Protein AF-A0A7V3AMI7-F1 (afdb_monomer)

Nearest PDB structures (foldseek):
  6nuk-assembly1_A  TM=4.295E-01  e=5.891E-01  synthetic construct
  8h94-assembly1_C  TM=3.363E-01  e=1.619E+00  Mus musculus
  8tt3-assembly1_H  TM=2.022E-01  e=7.931E-01  Caldimonas thermodepolymerans

Secondary structure (DSSP, 8-state):
-HHHHHHHHHHHHHHHHHHHHHTS---PPPPHHHHTTTTS--STTS-EEEEEEE--TT-HHHHHHHHHHHHHHHHHHHHHHHHHHHHHHHHHHHHHHHTT--TTHHHHHHHHHHHHHHHHHHHHHTT-EEEEEEETTTTEEEEEEE--HHHHHHHHHHHHHHHHHHHHHHHHHHHHHHHHHHTT--TT-TTHHHHHHHHHHHHHHHHT--S------

Structure (mmCIF, N/CA/C/O backbone):
data_AF-A0A7V3AMI7-F1
#
_entry.id   AF-A0A7V3AMI7-F1
#
loop_
_atom_site.group_PDB
_atom_site.id
_atom_site.type_symbol
_atom_site.label_atom_id
_atom_site.label_alt_id
_atom_site.label_comp_id
_atom_site.label_asym_id
_atom_site.label_entity_id
_atom_site.label_seq_id
_atom_site.pdbx_PDB_ins_code
_atom_site.Cartn_x
_atom_site.Cartn_y
_atom_site.Cartn_z
_atom_site.occupancy
_atom_site.B_iso_or_equiv
_atom_site.auth_seq_id
_atom_site.auth_comp_id
_atom_site.auth_asym_id
_atom_site.auth_atom_id
_atom_site.pdbx_PDB_model_num
ATOM 1 N N . MET A 1 1 ? 18.452 14.730 -74.539 1.00 51.81 1 MET A N 1
ATOM 2 C CA . MET A 1 1 ? 17.391 13.922 -73.883 1.00 51.81 1 MET A CA 1
ATOM 3 C C . MET A 1 1 ? 17.803 13.373 -72.511 1.00 51.81 1 MET A C 1
ATOM 5 O O . MET A 1 1 ? 16.920 13.078 -71.721 1.00 51.81 1 MET A O 1
ATOM 9 N N . THR A 1 2 ? 19.096 13.302 -72.186 1.00 53.06 2 THR A N 1
ATOM 10 C CA . THR A 1 2 ? 19.661 12.760 -70.932 1.00 53.06 2 THR A CA 1
ATOM 11 C C . THR A 1 2 ? 19.359 13.584 -69.670 1.00 53.06 2 THR A C 1
ATOM 13 O O . THR A 1 2 ? 18.928 13.015 -68.674 1.00 53.06 2 THR A O 1
ATOM 16 N N . HIS A 1 3 ? 19.427 14.919 -69.726 1.00 50.47 3 HIS A N 1
ATOM 17 C CA . HIS A 1 3 ? 19.188 15.778 -68.548 1.00 50.47 3 HIS A CA 1
ATOM 18 C C . HIS A 1 3 ? 17.775 15.719 -67.955 1.00 50.47 3 HIS A C 1
ATOM 20 O O . HIS A 1 3 ? 17.582 16.004 -66.774 1.00 50.47 3 HIS A O 1
ATOM 26 N N . ARG A 1 4 ? 16.760 15.365 -68.755 1.00 52.22 4 ARG A N 1
ATOM 27 C CA . ARG A 1 4 ? 15.405 15.179 -68.222 1.00 52.22 4 ARG A CA 1
ATOM 28 C C . ARG A 1 4 ? 15.348 13.918 -67.362 1.00 52.22 4 ARG A C 1
ATOM 30 O O . ARG A 1 4 ? 14.842 13.994 -66.255 1.00 52.22 4 ARG A O 1
ATOM 37 N N . TYR A 1 5 ? 15.922 12.803 -67.805 1.00 54.56 5 TYR A N 1
ATOM 38 C CA . TYR A 1 5 ? 15.899 11.559 -67.031 1.00 54.56 5 TYR A CA 1
ATOM 39 C C . TYR A 1 5 ? 16.620 11.686 -65.681 1.00 54.56 5 TYR A C 1
ATOM 41 O O . TYR A 1 5 ? 16.085 11.230 -64.676 1.00 54.56 5 TYR A O 1
ATOM 49 N N . GLU A 1 6 ? 17.752 12.391 -65.632 1.00 53.97 6 GLU A N 1
ATOM 50 C CA . GLU A 1 6 ? 18.504 12.641 -64.390 1.00 53.97 6 GLU A CA 1
ATOM 51 C C . GLU A 1 6 ? 17.726 13.493 -63.374 1.00 53.97 6 GLU A C 1
ATOM 53 O O . GLU A 1 6 ? 17.761 13.239 -62.173 1.00 53.97 6 GLU A O 1
ATOM 58 N N . MET A 1 7 ? 16.967 14.489 -63.843 1.00 55.91 7 MET A N 1
ATOM 59 C CA . MET A 1 7 ? 16.133 15.315 -62.964 1.00 55.91 7 MET A CA 1
ATOM 60 C C . MET A 1 7 ? 14.948 14.539 -62.380 1.00 55.91 7 MET A C 1
ATOM 62 O O . MET A 1 7 ? 14.546 14.789 -61.243 1.00 55.91 7 MET A O 1
ATOM 66 N N . TRP A 1 8 ? 14.372 13.613 -63.151 1.00 56.12 8 TRP A N 1
ATOM 67 C CA . TRP A 1 8 ? 13.257 12.784 -62.694 1.00 56.12 8 TRP A CA 1
ATOM 68 C C . TRP A 1 8 ? 13.719 11.723 -61.690 1.00 56.12 8 TRP A C 1
ATOM 70 O O . TRP A 1 8 ? 13.079 11.565 -60.652 1.00 56.12 8 TRP A O 1
ATOM 80 N N . THR A 1 9 ? 14.863 11.070 -61.920 1.00 67.56 9 THR A N 1
ATOM 81 C CA . THR A 1 9 ? 15.428 10.103 -60.962 1.00 67.56 9 THR A CA 1
ATOM 82 C C . THR A 1 9 ? 15.842 10.767 -59.650 1.00 67.56 9 THR A C 1
ATOM 84 O O . THR A 1 9 ? 15.546 10.228 -58.584 1.00 67.56 9 THR A O 1
ATOM 87 N N . LEU A 1 10 ? 16.428 11.969 -59.701 1.00 66.44 10 LEU A N 1
ATOM 88 C CA . LEU A 1 10 ? 16.790 12.733 -58.503 1.00 66.44 10 LEU A CA 1
ATOM 89 C C . LEU A 1 10 ? 15.552 13.127 -57.678 1.00 66.44 10 LEU A C 1
ATOM 91 O O . LEU A 1 10 ? 15.539 12.972 -56.459 1.00 66.44 10 LEU A O 1
ATOM 95 N N . ARG A 1 11 ? 14.477 13.582 -58.335 1.00 67.44 11 ARG A N 1
ATOM 96 C CA . ARG A 1 11 ? 13.215 13.936 -57.661 1.00 67.44 11 ARG A CA 1
ATOM 97 C C . ARG A 1 11 ? 12.527 12.721 -57.038 1.00 67.44 11 ARG A C 1
ATOM 99 O O . ARG A 1 11 ? 12.026 12.826 -55.921 1.00 67.44 11 ARG A O 1
ATOM 106 N N . CYS A 1 12 ? 12.546 11.571 -57.712 1.00 66.19 12 CYS A N 1
ATOM 107 C CA . CYS A 1 12 ? 12.025 10.319 -57.158 1.00 66.19 12 CYS A CA 1
ATOM 108 C C . CYS A 1 12 ? 12.857 9.821 -55.965 1.00 66.19 12 CYS A C 1
ATOM 110 O O . CYS A 1 12 ? 12.281 9.381 -54.973 1.00 66.19 12 CYS A O 1
ATOM 112 N N . ALA A 1 13 ? 14.187 9.941 -56.017 1.00 65.38 13 ALA A N 1
ATOM 113 C CA . ALA A 1 13 ? 15.065 9.571 -54.906 1.00 65.38 13 ALA A CA 1
ATOM 114 C C . ALA A 1 13 ? 14.854 10.469 -53.674 1.00 65.38 13 ALA A C 1
ATOM 116 O O . ALA A 1 13 ? 14.794 9.970 -52.551 1.00 65.38 13 ALA A O 1
ATOM 117 N N . ILE A 1 14 ? 14.669 11.778 -53.877 1.00 67.31 14 ILE A N 1
ATOM 118 C CA . ILE A 1 14 ? 14.359 12.725 -52.797 1.00 67.31 14 ILE A CA 1
ATOM 119 C C . ILE A 1 14 ? 12.980 12.428 -52.196 1.00 67.31 14 ILE A C 1
ATOM 121 O O . ILE A 1 14 ? 12.850 12.379 -50.977 1.00 67.31 14 ILE A O 1
ATOM 125 N N . ALA A 1 15 ? 11.960 12.167 -53.020 1.00 63.41 15 ALA A N 1
ATOM 126 C CA . ALA A 1 15 ? 10.629 11.803 -52.530 1.00 63.41 15 ALA A CA 1
ATOM 127 C C . ALA A 1 15 ? 10.650 10.495 -51.717 1.00 63.41 15 ALA A C 1
ATOM 129 O O . ALA A 1 15 ? 10.056 10.431 -50.643 1.00 63.41 15 ALA A O 1
ATOM 130 N N . ALA A 1 16 ? 11.397 9.483 -52.172 1.00 61.41 16 ALA A N 1
ATOM 131 C CA . ALA A 1 16 ? 11.586 8.236 -51.434 1.00 61.41 16 ALA A CA 1
ATOM 132 C C . ALA A 1 16 ? 12.321 8.456 -50.100 1.00 61.41 16 ALA A C 1
ATOM 134 O O . ALA A 1 16 ? 11.905 7.912 -49.079 1.00 61.41 16 ALA A O 1
ATOM 135 N N . ALA A 1 17 ? 13.362 9.295 -50.075 1.00 61.22 17 ALA A N 1
ATOM 136 C CA . ALA A 1 17 ? 14.077 9.647 -48.848 1.00 61.22 17 ALA A CA 1
ATOM 137 C C . ALA A 1 17 ? 13.186 10.411 -47.849 1.00 61.22 17 ALA A C 1
ATOM 139 O O . ALA A 1 17 ? 13.213 10.121 -46.655 1.00 61.22 17 ALA A O 1
ATOM 140 N N . VAL A 1 18 ? 12.343 11.332 -48.328 1.00 59.34 18 VAL A N 1
ATOM 141 C CA . VAL A 1 18 ? 11.381 12.069 -47.490 1.00 59.34 18 VAL A CA 1
ATOM 142 C C . VAL A 1 18 ? 10.313 11.130 -46.916 1.00 59.34 18 VAL A C 1
ATOM 144 O O . VAL A 1 18 ? 10.001 11.224 -45.730 1.00 59.34 18 VAL A O 1
ATOM 147 N N . CYS A 1 19 ? 9.804 10.174 -47.700 1.00 54.97 19 CYS A N 1
ATOM 148 C CA . CYS A 1 19 ? 8.861 9.163 -47.210 1.00 54.97 19 CYS A CA 1
ATOM 149 C C . CYS A 1 19 ? 9.499 8.177 -46.214 1.00 54.97 19 CYS A C 1
ATOM 151 O O . CYS A 1 19 ? 8.857 7.813 -45.232 1.00 54.97 19 CYS A O 1
ATOM 153 N N . LEU A 1 20 ? 10.765 7.787 -46.407 1.00 52.00 20 LEU A N 1
ATOM 154 C CA . LEU A 1 20 ? 11.500 6.928 -45.467 1.00 52.00 20 LEU A CA 1
ATOM 155 C C . LEU A 1 20 ? 11.783 7.635 -44.132 1.00 52.00 20 LEU A C 1
ATOM 157 O O . LEU A 1 20 ? 11.674 7.011 -43.077 1.00 52.00 20 LEU A O 1
ATOM 161 N N . CYS A 1 21 ? 12.070 8.939 -44.158 1.00 51.50 21 CYS A N 1
ATOM 162 C CA . CYS A 1 21 ? 12.221 9.748 -42.945 1.00 51.50 21 CYS A CA 1
ATOM 163 C C . CYS A 1 21 ? 10.882 10.008 -42.231 1.00 51.50 21 CYS A C 1
ATOM 165 O O . CYS A 1 21 ? 10.861 10.106 -41.007 1.00 51.50 21 CYS A O 1
ATOM 167 N N . ALA A 1 22 ? 9.763 10.073 -42.961 1.00 48.31 22 ALA A N 1
ATOM 168 C CA . ALA A 1 22 ? 8.427 10.261 -42.387 1.00 48.31 22 ALA A CA 1
ATOM 169 C C . ALA A 1 22 ? 7.860 8.997 -41.703 1.00 48.31 22 ALA A C 1
ATOM 171 O O . ALA A 1 22 ? 6.963 9.103 -40.868 1.00 48.31 22 ALA A O 1
ATOM 172 N N . CYS A 1 23 ? 8.389 7.808 -42.017 1.00 50.44 23 CYS A N 1
ATOM 173 C CA . CYS A 1 23 ? 8.018 6.540 -41.374 1.00 50.44 23 CYS A CA 1
ATOM 174 C C . CYS A 1 23 ? 8.893 6.173 -40.163 1.00 50.44 23 CYS A C 1
ATOM 176 O O . CYS A 1 23 ? 8.645 5.153 -39.518 1.00 50.44 23 CYS A O 1
ATOM 178 N N . ALA A 1 24 ? 9.897 6.984 -39.821 1.00 45.44 24 ALA A N 1
ATOM 179 C CA . ALA A 1 24 ? 10.617 6.826 -38.568 1.00 45.44 24 ALA A CA 1
ATOM 180 C C . ALA A 1 24 ? 9.731 7.345 -37.427 1.00 45.44 24 ALA A C 1
ATOM 182 O O . ALA A 1 24 ? 9.714 8.538 -37.130 1.00 45.44 24 ALA A O 1
ATOM 183 N N . THR A 1 25 ? 8.971 6.451 -36.785 1.00 51.50 25 THR A N 1
ATOM 184 C CA . THR A 1 25 ? 8.303 6.751 -35.508 1.00 51.50 25 THR A CA 1
ATOM 185 C C . THR A 1 25 ? 9.316 7.421 -34.579 1.00 51.50 25 THR A C 1
ATOM 187 O O . THR A 1 25 ? 10.364 6.811 -34.329 1.00 51.50 25 THR A O 1
ATOM 190 N N . PRO A 1 26 ? 9.057 8.649 -34.082 1.00 51.12 26 PRO A N 1
ATOM 191 C CA . PRO A 1 26 ? 9.995 9.344 -33.218 1.00 51.12 26 PRO A CA 1
ATOM 192 C C . PRO A 1 26 ? 10.310 8.437 -32.037 1.00 51.12 26 PRO A C 1
ATOM 194 O O . PRO A 1 26 ? 9.412 8.024 -31.301 1.00 51.12 26 PRO A O 1
ATOM 197 N N . ARG A 1 27 ? 11.583 8.074 -31.885 1.00 60.62 27 ARG A N 1
ATOM 198 C CA . ARG A 1 27 ? 12.039 7.265 -30.759 1.00 60.62 27 ARG A CA 1
ATOM 199 C C . ARG A 1 27 ? 11.821 8.116 -29.513 1.00 60.62 27 ARG A C 1
ATOM 201 O O . ARG A 1 27 ? 12.582 9.050 -29.274 1.00 60.62 27 ARG A O 1
ATOM 208 N N . ARG A 1 28 ? 10.732 7.860 -28.780 1.00 67.38 28 ARG A N 1
ATOM 209 C CA . ARG A 1 28 ? 10.423 8.599 -27.554 1.00 67.38 28 ARG A CA 1
ATOM 210 C C . ARG A 1 28 ? 11.626 8.421 -26.623 1.00 67.38 28 ARG A C 1
ATOM 212 O O . ARG A 1 28 ? 12.007 7.273 -26.385 1.00 67.38 28 ARG A O 1
ATOM 219 N N . PRO A 1 29 ? 12.278 9.507 -26.177 1.00 80.44 29 PRO A N 1
ATOM 220 C CA . PRO A 1 29 ? 13.405 9.381 -25.269 1.00 80.44 29 PRO A CA 1
ATOM 221 C C . PRO A 1 29 ? 12.942 8.651 -24.007 1.00 80.44 29 PRO A C 1
ATOM 223 O O . PRO A 1 29 ? 11.792 8.809 -23.584 1.00 80.44 29 PRO A O 1
ATOM 226 N N . ALA A 1 30 ? 13.827 7.830 -23.442 1.00 85.12 30 ALA A N 1
ATOM 227 C CA . ALA A 1 30 ? 13.531 7.121 -22.209 1.00 85.12 30 ALA A CA 1
ATOM 228 C C . ALA A 1 30 ? 13.168 8.140 -21.112 1.00 85.12 30 ALA A C 1
ATOM 230 O O . ALA A 1 30 ? 13.879 9.140 -20.965 1.00 85.12 30 ALA A O 1
ATOM 231 N N . PRO A 1 31 ? 12.080 7.920 -20.354 1.00 88.56 31 PRO A N 1
ATOM 232 C CA . PRO A 1 31 ? 11.770 8.735 -19.191 1.00 88.56 31 PRO A CA 1
ATOM 233 C C . PRO A 1 31 ? 12.943 8.766 -18.207 1.00 88.56 31 PRO A C 1
ATOM 235 O O . PRO A 1 31 ? 13.708 7.803 -18.115 1.00 88.56 31 PRO A O 1
ATOM 238 N N . ALA A 1 32 ? 13.060 9.846 -17.431 1.00 87.56 32 ALA A N 1
ATOM 239 C CA . ALA A 1 32 ? 14.153 10.009 -16.469 1.00 87.56 32 ALA A CA 1
ATOM 240 C C . ALA A 1 32 ? 14.251 8.824 -15.491 1.00 87.56 32 ALA A C 1
ATOM 242 O O . ALA A 1 32 ? 15.348 8.354 -15.214 1.00 87.56 32 ALA A O 1
ATOM 243 N N . TRP A 1 33 ? 13.114 8.272 -15.055 1.00 88.50 33 TRP A N 1
ATOM 244 C CA . TRP A 1 33 ? 13.050 7.123 -14.143 1.00 88.50 33 TRP A CA 1
ATOM 245 C C . TRP A 1 33 ? 13.536 5.794 -14.748 1.00 88.50 33 TRP A C 1
ATOM 247 O O . TRP A 1 33 ? 13.848 4.864 -14.008 1.00 88.50 33 TRP A O 1
ATOM 257 N N . VAL A 1 34 ? 13.654 5.709 -16.078 1.00 88.75 34 VAL A N 1
ATOM 258 C CA . VAL A 1 34 ? 14.300 4.590 -16.784 1.00 88.75 34 VAL A CA 1
ATOM 259 C C . VAL A 1 34 ? 15.776 4.894 -17.034 1.00 88.75 34 VAL A C 1
ATOM 261 O O . VAL A 1 34 ? 16.634 4.051 -16.788 1.00 88.75 34 VAL A O 1
ATOM 264 N N . ALA A 1 35 ? 16.083 6.101 -17.520 1.00 86.44 35 ALA A N 1
ATOM 265 C CA . ALA A 1 35 ? 17.445 6.497 -17.884 1.00 86.44 35 ALA A CA 1
ATOM 266 C C . ALA A 1 35 ? 18.391 6.572 -16.675 1.00 86.44 35 ALA A C 1
ATOM 268 O O . ALA A 1 35 ? 19.575 6.266 -16.786 1.00 86.44 35 ALA A O 1
ATOM 269 N N . GLU A 1 36 ? 17.857 6.965 -15.523 1.00 85.69 36 GLU A N 1
ATOM 270 C CA . GLU A 1 36 ? 18.585 7.135 -14.270 1.00 85.69 36 GLU A CA 1
ATOM 271 C C . GLU A 1 36 ? 18.213 6.042 -13.245 1.00 85.69 36 GLU A C 1
ATOM 273 O O . GLU A 1 36 ? 18.387 6.213 -12.038 1.00 85.69 36 GLU A O 1
ATOM 278 N N . PHE A 1 37 ? 17.677 4.905 -13.701 1.00 84.56 37 PHE A N 1
ATOM 279 C CA . PHE A 1 37 ? 17.294 3.806 -12.816 1.00 84.56 37 PHE A CA 1
ATOM 280 C C . PHE A 1 37 ? 18.460 3.380 -11.903 1.00 84.56 37 PHE A C 1
ATOM 282 O O . PHE A 1 37 ? 19.568 3.108 -12.366 1.00 84.56 37 PHE A O 1
ATOM 289 N N . GLY A 1 38 ? 18.199 3.314 -10.593 1.00 78.19 38 GLY A N 1
ATOM 290 C CA . GLY A 1 38 ? 19.177 2.923 -9.573 1.00 78.19 38 GLY A CA 1
ATOM 291 C C . GLY A 1 38 ? 20.087 4.045 -9.060 1.00 78.19 38 GLY A C 1
ATOM 292 O O . GLY A 1 38 ? 20.851 3.798 -8.131 1.00 78.19 38 GLY A O 1
ATOM 293 N N . SER A 1 39 ? 20.010 5.264 -9.610 1.00 78.88 39 SER A N 1
ATOM 294 C CA . SER A 1 39 ? 20.833 6.392 -9.143 1.00 78.88 39 SER A CA 1
ATOM 295 C C . SER A 1 39 ? 20.140 7.270 -8.095 1.00 78.88 39 SER A C 1
ATOM 297 O O . SER A 1 39 ? 20.808 7.826 -7.224 1.00 78.88 39 SER A O 1
ATOM 299 N N . LYS A 1 40 ? 18.810 7.403 -8.163 1.00 78.56 40 LYS A N 1
ATOM 300 C CA . LYS A 1 40 ? 18.003 8.246 -7.269 1.00 78.56 40 LYS A CA 1
ATOM 301 C C . LYS A 1 40 ? 16.559 7.754 -7.182 1.00 78.56 40 LYS A C 1
ATOM 303 O O . LYS A 1 40 ? 16.146 6.897 -7.959 1.00 78.56 40 LYS A O 1
ATOM 308 N N . THR A 1 41 ? 15.799 8.324 -6.251 1.00 78.12 41 THR A N 1
ATOM 309 C CA . THR A 1 41 ? 14.340 8.186 -6.206 1.00 78.12 41 THR A CA 1
ATOM 310 C C . THR A 1 41 ? 13.669 9.211 -7.121 1.00 78.12 41 THR A C 1
ATOM 312 O O . THR A 1 41 ? 14.158 10.335 -7.251 1.00 78.12 41 THR A O 1
ATOM 315 N N . PHE A 1 42 ? 12.550 8.846 -7.747 1.00 77.81 42 PHE A N 1
ATOM 316 C CA . PHE A 1 42 ? 11.843 9.685 -8.735 1.00 77.81 42 PHE A CA 1
ATOM 317 C C . PHE A 1 42 ? 10.505 10.226 -8.230 1.00 77.81 42 PHE A C 1
ATOM 319 O O . PHE A 1 42 ? 10.020 11.255 -8.696 1.00 77.81 42 PHE A O 1
ATOM 326 N N . SER A 1 43 ? 9.927 9.562 -7.242 1.00 76.75 43 SER A N 1
ATOM 327 C CA . SER A 1 43 ? 8.853 10.059 -6.404 1.00 76.75 43 SER A CA 1
ATOM 328 C C . SER A 1 43 ? 9.414 11.099 -5.441 1.00 76.75 43 SER A C 1
ATOM 330 O O . SER A 1 43 ? 10.474 10.917 -4.838 1.00 76.75 43 SER A O 1
ATOM 332 N N . LYS A 1 44 ? 8.666 12.194 -5.279 1.00 71.12 44 LYS A N 1
ATOM 333 C CA . LYS A 1 44 ? 9.001 13.304 -4.377 1.00 71.12 44 LYS A CA 1
ATOM 334 C C . LYS A 1 44 ? 9.319 12.825 -2.955 1.00 71.12 44 LYS A C 1
ATOM 336 O O . LYS A 1 44 ? 10.202 13.378 -2.310 1.00 71.12 44 LYS A O 1
ATOM 341 N N . ASP A 1 45 ? 8.626 11.775 -2.519 1.00 69.88 45 ASP A N 1
ATOM 342 C CA . ASP A 1 45 ? 8.667 11.262 -1.151 1.00 69.88 45 ASP A CA 1
ATOM 343 C C . ASP A 1 45 ? 9.320 9.867 -1.036 1.00 69.88 45 ASP A C 1
ATOM 345 O O . ASP A 1 45 ? 9.293 9.249 0.026 1.00 69.88 45 ASP A O 1
ATOM 349 N N . GLY A 1 46 ? 9.890 9.331 -2.123 1.00 72.31 46 GLY A N 1
ATOM 350 C CA . GLY A 1 46 ? 10.598 8.040 -2.136 1.00 72.31 46 GLY A CA 1
ATOM 351 C C . GLY A 1 46 ? 9.717 6.780 -2.065 1.00 72.31 46 GLY A C 1
ATOM 352 O O . GLY A 1 46 ? 10.246 5.660 -2.076 1.00 72.31 46 GLY A O 1
ATOM 353 N N . ILE A 1 47 ? 8.389 6.930 -2.012 1.00 82.81 47 ILE A N 1
ATOM 354 C CA . ILE A 1 47 ? 7.418 5.826 -1.986 1.00 82.81 47 ILE A CA 1
ATOM 355 C C . ILE A 1 47 ? 7.109 5.390 -3.422 1.00 82.81 47 ILE A C 1
ATOM 357 O O . ILE A 1 47 ? 6.144 5.818 -4.056 1.00 82.81 47 ILE A O 1
ATOM 361 N N . GLU A 1 48 ? 7.970 4.519 -3.935 1.00 89.38 48 GLU A N 1
ATOM 362 C CA . GLU A 1 48 ? 7.924 4.045 -5.316 1.00 89.38 48 GLU A CA 1
ATOM 363 C C . GLU A 1 48 ? 8.403 2.605 -5.488 1.00 89.38 48 GLU A C 1
ATOM 365 O O . GLU A 1 48 ? 9.232 2.113 -4.717 1.00 89.38 48 GLU A O 1
ATOM 370 N N . GLY A 1 49 ? 7.967 1.976 -6.573 1.00 90.62 49 GLY A N 1
ATOM 371 C CA . GLY A 1 49 ? 8.524 0.740 -7.098 1.00 90.62 49 GLY A CA 1
ATOM 372 C C . GLY A 1 49 ? 8.723 0.835 -8.606 1.00 90.62 49 GLY A C 1
ATOM 373 O O . GLY A 1 49 ? 7.845 1.319 -9.322 1.00 90.62 49 GLY A O 1
ATOM 374 N N . ILE A 1 50 ? 9.875 0.368 -9.086 1.00 93.12 50 ILE A N 1
ATOM 375 C CA . ILE A 1 50 ? 10.182 0.287 -10.516 1.00 93.12 50 ILE A CA 1
ATOM 376 C C . ILE A 1 50 ? 10.437 -1.176 -10.847 1.00 93.12 50 ILE A C 1
ATOM 378 O O . ILE A 1 50 ? 11.381 -1.773 -10.335 1.00 93.12 50 ILE A O 1
ATOM 382 N N . GLY A 1 51 ? 9.599 -1.739 -11.708 1.00 93.25 51 GLY A N 1
ATOM 383 C CA . GLY A 1 51 ? 9.728 -3.104 -12.194 1.00 93.25 51 GLY A CA 1
ATOM 384 C C . GLY A 1 51 ? 10.039 -3.127 -13.680 1.00 93.25 51 GLY A C 1
ATOM 385 O O . GLY A 1 51 ? 9.606 -2.254 -14.437 1.00 93.25 51 GLY A O 1
ATOM 386 N N . PHE A 1 52 ? 10.783 -4.138 -14.115 1.00 94.62 52 PHE A N 1
ATOM 387 C CA . PHE A 1 52 ? 11.037 -4.352 -15.533 1.00 94.62 52 PHE A CA 1
ATOM 388 C C . PHE A 1 52 ? 11.160 -5.830 -15.879 1.00 94.62 52 PHE A C 1
ATOM 390 O O . PHE A 1 52 ? 11.607 -6.645 -15.075 1.00 94.62 52 PHE A O 1
ATOM 397 N N . ALA A 1 53 ? 10.796 -6.173 -17.110 1.00 95.81 53 ALA A N 1
ATOM 398 C CA . ALA A 1 53 ? 10.934 -7.527 -17.628 1.00 95.81 53 ALA A CA 1
ATOM 399 C C . ALA A 1 53 ? 11.300 -7.509 -19.111 1.00 95.81 53 ALA A C 1
ATOM 401 O O . ALA A 1 53 ? 10.887 -6.624 -19.860 1.00 95.81 53 ALA A O 1
ATOM 402 N N . ALA A 1 54 ? 12.092 -8.488 -19.543 1.00 94.62 54 ALA A N 1
ATOM 403 C CA . ALA A 1 54 ? 12.450 -8.640 -20.947 1.00 94.62 54 ALA A CA 1
ATOM 404 C C . ALA A 1 54 ? 11.299 -9.271 -21.748 1.00 94.62 54 ALA A C 1
ATOM 406 O O . ALA A 1 54 ? 10.574 -10.114 -21.222 1.00 94.62 54 ALA A O 1
ATOM 407 N N . PHE A 1 55 ? 11.163 -8.904 -23.023 1.00 93.38 55 PHE A N 1
ATOM 408 C CA . PHE A 1 55 ? 10.208 -9.513 -23.954 1.00 93.38 55 PHE A CA 1
ATOM 409 C C . PHE A 1 55 ? 10.865 -9.865 -25.291 1.00 93.38 55 PHE A C 1
ATOM 411 O O . PHE A 1 55 ? 11.866 -9.266 -25.682 1.00 93.38 55 PHE A O 1
ATOM 418 N N . ASP A 1 56 ? 10.287 -10.811 -26.028 1.00 90.81 56 ASP A N 1
ATOM 419 C CA . ASP A 1 56 ? 10.624 -11.035 -27.434 1.00 90.81 56 ASP A CA 1
ATOM 420 C C . ASP A 1 56 ? 9.718 -10.169 -28.332 1.00 90.81 56 ASP A C 1
ATOM 422 O O . ASP A 1 56 ? 8.505 -10.374 -28.353 1.00 90.81 56 ASP A O 1
ATOM 426 N N . PRO A 1 57 ? 10.263 -9.216 -29.115 1.00 83.44 57 PRO A N 1
ATOM 427 C CA . PRO A 1 57 ? 9.477 -8.402 -30.044 1.00 83.44 57 PRO A CA 1
ATOM 428 C C . PRO A 1 57 ? 8.721 -9.206 -31.109 1.00 83.44 57 PRO A C 1
ATOM 430 O O . PRO A 1 57 ? 7.797 -8.679 -31.726 1.00 83.44 57 PRO A O 1
ATOM 433 N N . ARG A 1 58 ? 9.139 -10.451 -31.371 1.00 87.00 58 ARG A N 1
ATOM 434 C CA . ARG A 1 58 ? 8.515 -11.337 -32.363 1.00 87.00 58 ARG A CA 1
ATOM 435 C C . ARG A 1 58 ? 7.309 -12.090 -31.807 1.00 87.00 58 ARG A C 1
ATOM 437 O O . ARG A 1 58 ? 6.510 -12.593 -32.592 1.00 87.00 58 ARG A O 1
ATOM 444 N N . ASP A 1 59 ? 7.155 -12.131 -30.487 1.00 89.81 59 ASP A N 1
ATOM 445 C CA . ASP A 1 59 ? 6.081 -12.840 -29.805 1.00 89.81 59 ASP A CA 1
ATOM 446 C C . ASP A 1 59 ? 5.202 -11.868 -29.003 1.00 89.81 59 ASP A C 1
ATOM 448 O O . ASP A 1 59 ? 5.580 -11.327 -27.963 1.00 89.81 59 ASP A O 1
ATOM 452 N N . LYS A 1 60 ? 3.965 -11.675 -29.472 1.00 85.62 60 LYS A N 1
ATOM 453 C CA . LYS A 1 60 ? 2.986 -10.812 -28.794 1.00 85.62 60 LYS A CA 1
ATOM 454 C C . LYS A 1 60 ? 2.631 -11.310 -27.390 1.00 85.62 60 LYS A C 1
ATOM 456 O O . LYS A 1 60 ? 2.295 -10.491 -26.535 1.00 85.62 60 LYS A O 1
ATOM 461 N N . SER A 1 61 ? 2.682 -12.620 -27.146 1.00 90.38 61 SER A N 1
ATOM 462 C CA . SER A 1 61 ? 2.376 -13.186 -25.829 1.00 90.38 61 SER A CA 1
ATOM 463 C C . SER A 1 61 ? 3.484 -12.874 -24.817 1.00 90.38 61 SER A C 1
ATOM 465 O O . SER A 1 61 ? 3.183 -12.493 -23.685 1.00 90.38 61 SER A O 1
ATOM 467 N N . SER A 1 62 ? 4.745 -12.886 -25.264 1.00 91.62 62 SER A N 1
ATOM 468 C CA . SER A 1 62 ? 5.905 -12.450 -24.481 1.00 91.62 62 SER A CA 1
ATOM 469 C C . SER A 1 62 ? 5.796 -10.991 -24.031 1.00 91.62 62 SER A C 1
ATOM 471 O O . SER A 1 62 ? 6.100 -10.680 -22.881 1.00 91.62 62 SER A O 1
ATOM 473 N N . LEU A 1 63 ? 5.287 -10.098 -24.887 1.00 87.38 63 LEU A N 1
ATOM 474 C CA . LEU A 1 63 ? 5.095 -8.686 -24.535 1.00 87.38 63 LEU A CA 1
ATOM 475 C C . LEU A 1 63 ? 4.072 -8.505 -23.406 1.00 87.38 63 LEU A C 1
ATOM 477 O O . LEU A 1 63 ? 4.309 -7.736 -22.475 1.00 87.38 63 LEU A O 1
ATOM 481 N N . LYS A 1 64 ? 2.961 -9.252 -23.448 1.00 90.94 64 LYS A N 1
ATOM 482 C CA . LYS A 1 64 ? 1.976 -9.252 -22.359 1.00 90.94 64 LYS A CA 1
ATOM 483 C C . LYS A 1 64 ? 2.575 -9.818 -21.068 1.00 90.94 64 LYS A C 1
ATOM 485 O O . LYS A 1 64 ? 2.450 -9.191 -20.024 1.00 90.94 64 LYS A O 1
ATOM 490 N N . ALA A 1 65 ? 3.265 -10.956 -21.147 1.00 92.38 65 ALA A N 1
ATOM 491 C CA . ALA A 1 65 ? 3.888 -11.584 -19.984 1.00 92.38 65 ALA A CA 1
ATOM 492 C C . ALA A 1 65 ? 4.940 -10.677 -19.323 1.00 92.38 65 ALA A C 1
ATOM 494 O O . ALA A 1 65 ? 5.000 -10.584 -18.096 1.00 92.38 65 ALA A O 1
ATOM 495 N N . ALA A 1 66 ? 5.740 -9.968 -20.124 1.00 92.75 66 ALA A N 1
ATOM 496 C CA . ALA A 1 66 ? 6.712 -9.003 -19.624 1.00 92.75 66 ALA A CA 1
ATOM 497 C C . ALA A 1 66 ? 6.033 -7.811 -18.945 1.00 92.75 66 ALA A C 1
ATOM 499 O O . ALA A 1 66 ? 6.448 -7.413 -17.860 1.00 92.75 66 ALA A O 1
ATOM 500 N N . ARG A 1 67 ? 4.957 -7.281 -19.536 1.00 92.75 67 ARG A N 1
ATOM 501 C CA . ARG A 1 67 ? 4.153 -6.225 -18.911 1.00 92.75 67 ARG A CA 1
ATOM 502 C C . ARG A 1 67 ? 3.618 -6.672 -17.551 1.00 92.75 67 ARG A C 1
ATOM 504 O O . ARG A 1 67 ? 3.877 -5.998 -16.559 1.00 92.75 67 ARG A O 1
ATOM 511 N N . ASP A 1 68 ? 2.957 -7.826 -17.486 1.00 92.25 68 ASP A N 1
ATOM 512 C CA . ASP A 1 68 ? 2.386 -8.369 -16.245 1.00 92.25 68 ASP A CA 1
ATOM 513 C C . ASP A 1 68 ? 3.474 -8.615 -15.176 1.00 92.25 68 ASP A C 1
ATOM 515 O O . ASP A 1 68 ? 3.292 -8.292 -13.999 1.00 92.25 68 ASP A O 1
ATOM 519 N N . SER A 1 69 ? 4.645 -9.107 -15.592 1.00 93.88 69 SER A N 1
ATOM 520 C CA . SER A 1 69 ? 5.795 -9.329 -14.702 1.00 93.88 69 SER A CA 1
ATOM 521 C C . SER A 1 69 ? 6.380 -8.018 -14.172 1.00 93.88 69 SER A C 1
ATOM 523 O O . SER A 1 69 ? 6.646 -7.903 -12.977 1.00 93.88 69 SER A O 1
ATOM 525 N N . ALA A 1 70 ? 6.536 -7.010 -15.036 1.00 93.12 70 ALA A N 1
ATOM 526 C CA . ALA A 1 70 ? 7.019 -5.688 -14.647 1.00 93.12 70 ALA A CA 1
ATOM 527 C C . ALA A 1 70 ? 6.051 -5.002 -13.669 1.00 93.12 70 ALA A C 1
ATOM 529 O O . ALA A 1 70 ? 6.493 -4.409 -12.687 1.00 93.12 70 ALA A O 1
ATOM 530 N N . TYR A 1 71 ? 4.736 -5.148 -13.876 1.00 90.75 71 TYR A N 1
ATOM 531 C CA . TYR A 1 71 ? 3.722 -4.698 -12.920 1.00 90.75 71 TYR A CA 1
ATOM 532 C C . TYR A 1 71 ? 3.856 -5.389 -11.565 1.00 90.75 71 TYR A C 1
ATOM 534 O O . TYR A 1 71 ? 3.834 -4.720 -10.533 1.00 90.75 71 TYR A O 1
ATOM 542 N N . SER A 1 72 ? 3.996 -6.717 -11.555 1.00 89.94 72 SER A N 1
ATOM 543 C CA . SER A 1 72 ? 4.138 -7.482 -10.314 1.00 89.94 72 SER A CA 1
ATOM 544 C C . SER A 1 72 ? 5.380 -7.063 -9.523 1.00 89.94 72 SER A C 1
ATOM 546 O O . SER A 1 72 ? 5.288 -6.857 -8.310 1.00 89.94 72 SER A O 1
ATOM 548 N N . ASP A 1 73 ? 6.513 -6.870 -10.199 1.00 92.31 73 ASP A N 1
ATOM 549 C CA . ASP A 1 73 ? 7.759 -6.453 -9.554 1.00 92.31 73 ASP A CA 1
ATOM 550 C C . ASP A 1 73 ? 7.688 -5.013 -9.021 1.00 92.31 73 ASP A C 1
ATOM 552 O O . ASP A 1 73 ? 7.986 -4.770 -7.848 1.00 92.31 73 ASP A O 1
ATOM 556 N N . ALA A 1 74 ? 7.183 -4.071 -9.829 1.00 89.94 74 ALA A N 1
ATOM 557 C CA . ALA A 1 74 ? 6.971 -2.688 -9.401 1.00 89.94 74 ALA A CA 1
ATOM 558 C C . ALA A 1 74 ? 6.082 -2.641 -8.146 1.00 89.94 74 ALA A C 1
ATOM 560 O O . ALA A 1 74 ? 6.434 -2.030 -7.134 1.00 89.94 74 ALA A O 1
ATOM 561 N N . MET A 1 75 ? 4.972 -3.384 -8.171 1.00 88.25 75 MET A N 1
ATOM 562 C CA . MET A 1 75 ? 4.048 -3.494 -7.045 1.00 88.25 75 MET A CA 1
ATOM 563 C C . MET A 1 75 ? 4.701 -4.075 -5.799 1.00 88.25 75 MET A C 1
ATOM 565 O O . MET A 1 75 ? 4.471 -3.563 -4.704 1.00 88.25 75 MET A O 1
ATOM 569 N N . LYS A 1 76 ? 5.518 -5.121 -5.935 1.00 88.38 76 LYS A N 1
ATOM 570 C CA . LYS A 1 76 ? 6.228 -5.737 -4.809 1.00 88.38 76 LYS A CA 1
ATOM 571 C C . LYS A 1 76 ? 7.192 -4.751 -4.147 1.00 88.38 76 LYS A C 1
ATOM 573 O O . LYS A 1 76 ? 7.249 -4.680 -2.920 1.00 88.38 76 LYS A O 1
ATOM 578 N N . GLN A 1 77 ? 7.910 -3.958 -4.938 1.00 88.88 77 GLN A N 1
ATOM 579 C CA . GLN A 1 77 ? 8.826 -2.948 -4.408 1.00 88.88 77 GLN A CA 1
ATOM 580 C C . GLN A 1 77 ? 8.084 -1.808 -3.696 1.00 88.88 77 GLN A C 1
ATOM 582 O O . GLN A 1 77 ? 8.429 -1.475 -2.559 1.00 88.88 77 GLN A O 1
ATOM 587 N N . LEU A 1 78 ? 7.024 -1.266 -4.313 1.00 86.50 78 LEU A N 1
ATOM 588 C CA . LEU A 1 78 ? 6.165 -0.253 -3.685 1.00 86.50 78 LEU A CA 1
ATOM 589 C C . LEU A 1 78 ? 5.575 -0.778 -2.372 1.00 86.50 78 LEU A C 1
ATOM 591 O O . LEU A 1 78 ? 5.599 -0.091 -1.354 1.00 86.50 78 LEU A O 1
ATOM 595 N N . THR A 1 79 ? 5.117 -2.031 -2.387 1.00 83.38 79 THR A N 1
ATOM 596 C CA . THR A 1 79 ? 4.555 -2.738 -1.234 1.00 83.38 79 THR A CA 1
ATOM 597 C C . THR A 1 79 ? 5.513 -2.750 -0.048 1.00 83.38 79 THR A C 1
ATOM 599 O O . THR A 1 79 ? 5.130 -2.405 1.069 1.00 83.38 79 THR A O 1
ATOM 602 N N . MET A 1 80 ? 6.768 -3.139 -0.275 1.00 84.12 80 MET A N 1
ATOM 603 C CA . MET A 1 80 ? 7.768 -3.233 0.790 1.00 84.12 80 MET A CA 1
ATOM 604 C C . MET A 1 80 ? 8.056 -1.874 1.436 1.00 84.12 80 MET A C 1
ATOM 606 O O . MET A 1 80 ? 8.099 -1.768 2.666 1.00 84.12 80 MET A O 1
ATOM 610 N N . LYS A 1 81 ? 8.215 -0.827 0.616 1.00 84.50 81 LYS A N 1
ATOM 611 C CA . LYS A 1 81 ? 8.444 0.534 1.120 1.00 84.50 81 LYS A CA 1
ATOM 612 C C . LYS A 1 81 ? 7.232 1.041 1.892 1.00 84.50 81 LYS A C 1
ATOM 614 O O . LYS A 1 81 ? 7.375 1.524 3.011 1.00 84.50 81 LYS A O 1
ATOM 619 N N . LEU A 1 82 ? 6.038 0.843 1.340 1.00 80.12 82 LEU A N 1
ATOM 620 C CA . LEU A 1 82 ? 4.803 1.300 1.954 1.00 80.12 82 LEU A CA 1
ATOM 621 C C . LEU A 1 82 ? 4.527 0.618 3.300 1.00 80.12 82 LEU A C 1
ATOM 623 O O . LEU A 1 82 ? 4.188 1.308 4.256 1.00 80.12 82 LEU A O 1
ATOM 627 N N . LYS A 1 83 ? 4.731 -0.703 3.414 1.00 78.88 83 LYS A N 1
ATOM 628 C CA . LYS A 1 83 ? 4.604 -1.420 4.699 1.00 78.88 83 LYS A CA 1
ATOM 629 C C . LYS A 1 83 ? 5.515 -0.830 5.771 1.00 78.88 83 LYS A C 1
ATOM 631 O O . LYS A 1 83 ? 5.085 -0.660 6.906 1.00 78.88 83 LYS A O 1
ATOM 636 N N . THR A 1 84 ? 6.746 -0.482 5.400 1.00 80.88 84 THR A N 1
ATOM 637 C CA . THR A 1 84 ? 7.713 0.140 6.314 1.00 80.88 84 THR A CA 1
ATOM 638 C C . THR A 1 84 ? 7.238 1.519 6.772 1.00 80.88 84 THR A C 1
ATOM 640 O O . THR A 1 84 ? 7.248 1.803 7.969 1.00 80.88 84 THR A O 1
ATOM 643 N N . THR A 1 85 ? 6.765 2.356 5.843 1.00 78.44 85 THR A N 1
ATOM 644 C CA . THR A 1 85 ? 6.251 3.699 6.152 1.00 78.44 85 THR A CA 1
ATOM 645 C C . THR A 1 85 ? 5.006 3.644 7.035 1.00 78.44 85 THR A C 1
ATOM 647 O O . THR A 1 85 ? 4.975 4.293 8.077 1.00 78.44 85 THR A O 1
ATOM 650 N N . VAL A 1 86 ? 4.010 2.833 6.659 1.00 74.50 86 VAL A N 1
ATOM 651 C CA . VAL A 1 86 ? 2.752 2.673 7.406 1.00 74.50 86 VAL A CA 1
ATOM 652 C C . VAL A 1 86 ? 3.038 2.176 8.820 1.00 74.50 86 VAL A C 1
ATOM 654 O O . VAL A 1 86 ? 2.612 2.812 9.781 1.00 74.50 86 VAL A O 1
ATOM 657 N N . ARG A 1 87 ? 3.834 1.108 8.962 1.00 75.38 87 ARG A N 1
ATOM 658 C CA . ARG A 1 87 ? 4.239 0.584 10.271 1.00 75.38 87 ARG A CA 1
ATOM 659 C C . ARG A 1 87 ? 4.919 1.658 11.118 1.00 75.38 87 ARG A C 1
ATOM 661 O O . ARG A 1 87 ? 4.549 1.847 12.270 1.00 75.38 87 ARG A O 1
ATOM 668 N N . GLY A 1 88 ? 5.864 2.400 10.540 1.00 75.88 88 GLY A N 1
ATOM 669 C CA . GLY A 1 88 ? 6.573 3.466 11.245 1.00 75.88 88 GLY A CA 1
ATOM 670 C C . GLY A 1 88 ? 5.678 4.636 11.670 1.00 75.88 88 GLY A C 1
ATOM 671 O O . GLY A 1 88 ? 5.972 5.277 12.680 1.00 75.88 88 GLY A O 1
ATOM 672 N N . SER A 1 89 ? 4.613 4.946 10.925 1.00 73.88 89 SER A N 1
ATOM 673 C CA . SER A 1 89 ? 3.641 5.985 11.304 1.00 73.88 89 SER A CA 1
ATOM 674 C C . SER A 1 89 ? 2.685 5.502 12.398 1.00 73.88 89 SER A C 1
ATOM 676 O O . SER A 1 89 ? 2.474 6.233 13.366 1.00 73.88 89 SER A O 1
ATOM 678 N N . ILE A 1 90 ? 2.191 4.259 12.324 1.00 68.88 90 ILE A N 1
ATOM 679 C CA . ILE A 1 90 ? 1.322 3.705 13.377 1.00 68.88 90 ILE A CA 1
ATOM 680 C C . ILE A 1 90 ? 2.108 3.493 14.677 1.00 68.88 90 ILE A C 1
ATOM 682 O O . ILE A 1 90 ? 1.634 3.879 15.738 1.00 68.88 90 ILE A O 1
ATOM 686 N N . GLU A 1 91 ? 3.333 2.955 14.621 1.00 69.75 91 GLU A N 1
ATOM 687 C CA . GLU A 1 91 ? 4.184 2.787 15.810 1.00 69.75 91 GLU A CA 1
ATOM 688 C C . GLU A 1 91 ? 4.478 4.122 16.511 1.00 69.75 91 GLU A C 1
ATOM 690 O O . GLU A 1 91 ? 4.591 4.147 17.736 1.00 69.75 91 GLU A O 1
ATOM 695 N N . ARG A 1 92 ? 4.605 5.227 15.761 1.00 71.00 92 ARG A N 1
ATOM 696 C CA . ARG A 1 92 ? 4.767 6.574 16.333 1.00 71.00 92 ARG A CA 1
ATOM 697 C C . ARG A 1 92 ? 3.514 7.007 17.090 1.00 71.00 92 ARG A C 1
ATOM 699 O O . ARG A 1 92 ? 3.622 7.329 18.265 1.00 71.00 92 ARG A O 1
ATOM 706 N N . GLN A 1 93 ? 2.346 6.932 16.455 1.00 64.44 93 GLN A N 1
ATOM 707 C CA . GLN A 1 93 ? 1.080 7.323 17.086 1.00 64.44 93 GLN A CA 1
ATOM 708 C C . GLN A 1 93 ? 0.725 6.436 18.285 1.00 64.44 93 GLN A C 1
ATOM 710 O O . GLN A 1 93 ? 0.349 6.936 19.338 1.00 64.44 93 GLN A O 1
ATOM 715 N N . MET A 1 94 ? 0.927 5.122 18.168 1.00 62.62 94 MET A N 1
ATOM 716 C CA . MET A 1 94 ? 0.669 4.188 19.262 1.00 62.62 94 MET A CA 1
ATOM 717 C C . MET A 1 94 ? 1.647 4.360 20.421 1.00 62.62 94 MET A C 1
ATOM 719 O O . MET A 1 94 ? 1.243 4.180 21.562 1.00 62.62 94 MET A O 1
ATOM 723 N N . ARG A 1 95 ? 2.921 4.705 20.183 1.00 60.44 95 ARG A N 1
ATOM 724 C CA . ARG A 1 95 ? 3.893 4.935 21.267 1.00 60.44 95 ARG A CA 1
ATOM 725 C C . ARG A 1 95 ? 3.485 6.102 22.160 1.00 60.44 95 ARG A C 1
ATOM 727 O O . ARG A 1 95 ? 3.655 5.992 23.371 1.00 60.44 95 ARG A O 1
ATOM 734 N N . ASP A 1 96 ? 2.930 7.159 21.578 1.00 55.44 96 ASP A N 1
ATOM 735 C CA . ASP A 1 96 ? 2.454 8.318 22.334 1.00 55.44 96 ASP A CA 1
ATOM 736 C C . ASP A 1 96 ? 1.308 7.931 23.293 1.00 55.44 96 ASP A C 1
ATOM 738 O O . ASP A 1 96 ? 1.207 8.473 24.393 1.00 55.44 96 ASP A O 1
ATOM 742 N N . GLU A 1 97 ? 0.524 6.905 22.951 1.00 52.72 97 GLU A N 1
ATOM 743 C CA . GLU A 1 97 ? -0.603 6.409 23.754 1.00 52.72 97 GLU A CA 1
ATOM 744 C C . GLU A 1 97 ? -0.242 5.227 24.684 1.00 52.72 97 GLU A C 1
ATOM 746 O O . GLU A 1 97 ? -0.776 5.108 25.787 1.00 52.72 97 GLU A O 1
ATOM 751 N N . LEU A 1 98 ? 0.703 4.361 24.289 1.00 43.09 98 LEU A N 1
ATOM 752 C CA . LEU A 1 98 ? 1.101 3.135 25.008 1.00 43.09 98 LEU A CA 1
ATOM 753 C C . LEU A 1 98 ? 2.121 3.340 26.131 1.00 43.09 98 LEU A C 1
ATOM 755 O O . LEU A 1 98 ? 2.456 2.369 26.815 1.00 43.09 98 LEU A O 1
ATOM 759 N N . THR A 1 99 ? 2.581 4.568 26.390 1.00 49.69 99 THR A N 1
ATOM 760 C CA . THR A 1 99 ? 3.473 4.888 27.529 1.00 49.69 99 THR A CA 1
ATOM 761 C C . THR A 1 99 ? 2.890 4.455 28.894 1.00 49.69 99 THR A C 1
ATOM 763 O O . THR A 1 99 ? 3.590 4.452 29.903 1.00 49.69 99 THR A O 1
ATOM 766 N N . VAL A 1 100 ? 1.621 4.033 28.932 1.00 48.66 100 VAL A N 1
ATOM 767 C CA . VAL A 1 100 ? 0.856 3.688 30.135 1.00 48.66 100 VAL A CA 1
ATOM 768 C C . VAL A 1 100 ? 0.727 2.170 30.398 1.00 48.66 100 VAL A C 1
ATOM 770 O O . VAL A 1 100 ? 0.349 1.796 31.507 1.00 48.66 100 VAL A O 1
ATOM 773 N N . VAL A 1 101 ? 1.059 1.256 29.467 1.00 46.97 101 VAL A N 1
ATOM 774 C CA . VAL A 1 101 ? 0.623 -0.161 29.595 1.00 46.97 101 VAL A CA 1
ATOM 775 C C . VAL A 1 101 ? 1.758 -1.209 29.579 1.00 46.97 101 VAL A C 1
ATOM 777 O O . VAL A 1 101 ? 2.683 -1.182 28.772 1.00 46.97 101 VAL A O 1
ATOM 780 N N . ASN A 1 102 ? 1.666 -2.159 30.520 1.00 47.41 102 ASN A N 1
ATOM 781 C CA . ASN A 1 102 ? 2.661 -3.170 30.910 1.00 47.41 102 ASN A CA 1
ATOM 782 C C . ASN A 1 102 ? 3.015 -4.219 29.820 1.00 47.41 102 ASN A C 1
ATOM 784 O O . ASN A 1 102 ? 2.242 -4.481 28.900 1.00 47.41 102 ASN A O 1
ATOM 788 N N . LYS A 1 103 ? 4.159 -4.913 29.991 1.00 51.09 103 LYS A N 1
ATOM 789 C CA . LYS A 1 103 ? 4.812 -5.848 29.030 1.00 51.09 103 LYS A CA 1
ATOM 790 C C . LYS A 1 103 ? 3.901 -6.877 28.325 1.00 51.09 103 LYS A C 1
ATOM 792 O O . LYS A 1 103 ? 4.185 -7.215 27.182 1.00 51.09 103 LYS A O 1
ATOM 797 N N . LYS A 1 104 ? 2.837 -7.367 28.975 1.00 47.41 104 LYS A N 1
ATOM 798 C CA . LYS A 1 104 ? 1.922 -8.399 28.437 1.00 47.41 104 LYS A CA 1
ATOM 799 C C . LYS A 1 104 ? 1.016 -7.882 27.306 1.00 47.41 104 LYS A C 1
ATOM 801 O O . LYS A 1 104 ? 0.633 -8.651 26.438 1.00 47.41 104 LYS A O 1
ATOM 806 N N . HIS A 1 105 ? 0.737 -6.578 27.259 1.00 51.50 105 HIS A N 1
ATOM 807 C CA . HIS A 1 105 ? -0.084 -5.970 26.202 1.00 51.50 105 HIS A CA 1
ATOM 808 C C . HIS A 1 105 ? 0.703 -5.651 24.924 1.00 51.50 105 HIS A C 1
ATOM 810 O O . HIS A 1 105 ? 0.118 -5.259 23.917 1.00 51.50 105 HIS A O 1
ATOM 816 N N . ARG A 1 106 ? 2.029 -5.824 24.941 1.00 53.75 106 ARG A N 1
ATOM 817 C CA . ARG A 1 106 ? 2.911 -5.485 23.818 1.00 53.75 106 ARG A CA 1
ATOM 818 C C . ARG A 1 106 ? 2.764 -6.453 22.639 1.00 53.75 106 ARG A C 1
ATOM 820 O O . ARG A 1 106 ? 2.834 -6.014 21.500 1.00 53.75 106 ARG A O 1
ATOM 827 N N . GLU A 1 107 ? 2.525 -7.735 22.915 1.00 54.59 107 GLU A N 1
ATOM 828 C CA . GLU A 1 107 ? 2.310 -8.776 21.894 1.00 54.59 107 GLU A CA 1
ATOM 829 C C . GLU A 1 107 ? 0.936 -8.624 21.226 1.00 54.59 107 GLU A C 1
ATOM 831 O O . GLU A 1 107 ? 0.857 -8.556 20.004 1.00 54.59 107 GLU A O 1
ATOM 836 N N . GLN A 1 108 ? -0.125 -8.416 22.014 1.00 52.50 108 GLN A N 1
ATOM 837 C CA . GLN A 1 108 ? -1.461 -8.093 21.487 1.00 52.50 108 GLN A CA 1
ATOM 838 C C . GLN A 1 108 ? -1.468 -6.782 20.687 1.00 52.50 108 GLN A C 1
ATOM 840 O O . GLN A 1 108 ? -2.113 -6.687 19.647 1.00 52.50 108 GLN A O 1
ATOM 845 N N . SER A 1 109 ? -0.695 -5.779 21.120 1.00 56.72 109 SER A N 1
ATOM 846 C CA . SER A 1 109 ? -0.524 -4.537 20.356 1.00 56.72 109 SER A CA 1
ATOM 847 C C . SER A 1 109 ? 0.150 -4.779 19.002 1.00 56.72 109 SER A C 1
ATOM 849 O O . SER A 1 109 ? -0.152 -4.061 18.055 1.00 56.72 109 SER A O 1
ATOM 851 N N . GLN A 1 110 ? 1.031 -5.781 18.887 1.00 61.94 110 GLN A N 1
ATOM 852 C CA . GLN A 1 110 ? 1.712 -6.113 17.634 1.00 61.94 110 GLN A CA 1
ATOM 853 C C . GLN A 1 110 ? 0.783 -6.814 16.633 1.00 61.94 110 GLN A C 1
ATOM 855 O O . GLN A 1 110 ? 0.802 -6.468 15.456 1.00 61.94 110 GLN A O 1
ATOM 860 N N . GLU A 1 111 ? -0.069 -7.738 17.081 1.00 60.94 111 GLU A N 1
ATOM 861 C CA . GLU A 1 111 ? -1.065 -8.386 16.208 1.00 60.94 111 GLU A CA 1
ATOM 862 C C . GLU A 1 111 ? -2.095 -7.380 15.676 1.00 60.94 111 GLU A C 1
ATOM 864 O O . GLU A 1 111 ? -2.450 -7.386 14.495 1.00 60.94 111 GLU A O 1
ATOM 869 N N . VAL A 1 112 ? -2.524 -6.453 16.535 1.00 59.34 112 VAL A N 1
ATOM 870 C CA . VAL A 1 112 ? -3.401 -5.343 16.153 1.00 59.34 112 VAL A CA 1
ATOM 871 C C . VAL A 1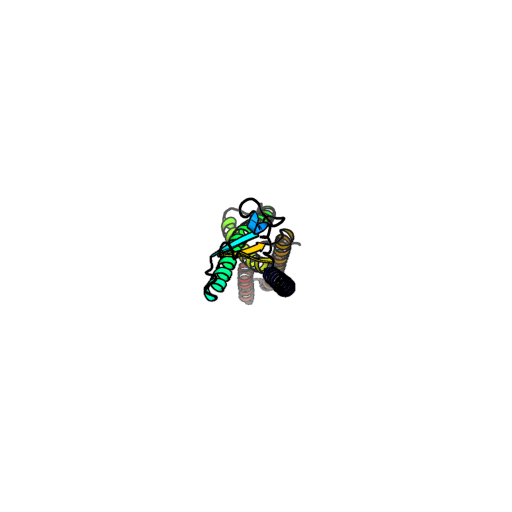 112 ? -2.698 -4.394 15.179 1.00 59.34 112 VAL A C 1
ATOM 873 O O . VAL A 1 112 ? -3.295 -4.006 14.175 1.00 59.34 112 VAL A O 1
ATOM 876 N N . LEU A 1 113 ? -1.429 -4.055 15.433 1.00 63.25 113 LEU A N 1
ATOM 877 C CA . LEU A 1 113 ? -0.594 -3.271 14.519 1.00 63.25 113 LEU A CA 1
ATOM 878 C C . LEU A 1 113 ? -0.515 -3.924 13.140 1.00 63.25 113 LEU A C 1
ATOM 880 O O . LEU A 1 113 ? -0.685 -3.235 12.136 1.00 63.25 113 LEU A O 1
ATOM 884 N N . ASP A 1 114 ? -0.288 -5.233 13.079 1.00 67.25 114 ASP A N 1
ATOM 885 C CA . ASP A 1 114 ? -0.147 -5.969 11.824 1.00 67.25 114 ASP A CA 1
ATOM 886 C C . ASP A 1 114 ? -1.482 -6.038 11.059 1.00 67.25 114 ASP A C 1
ATOM 888 O O . ASP A 1 114 ? -1.508 -5.818 9.845 1.00 67.25 114 ASP A O 1
ATOM 892 N N . SER A 1 115 ? -2.603 -6.239 11.763 1.00 66.62 115 SER A N 1
ATOM 893 C CA . SER A 1 115 ? -3.958 -6.213 11.188 1.00 66.62 115 SER A CA 1
ATOM 894 C C . SER A 1 115 ? -4.326 -4.834 10.621 1.00 66.62 115 SER A C 1
ATOM 896 O O . SER A 1 115 ? -4.714 -4.710 9.455 1.00 66.62 115 SER A O 1
ATOM 898 N N . VAL A 1 116 ? -4.118 -3.769 11.404 1.00 63.50 116 VAL A N 1
ATOM 899 C CA . VAL A 1 116 ? -4.370 -2.380 10.983 1.00 63.50 116 VAL A CA 1
ATOM 900 C C . VAL A 1 116 ? -3.446 -1.996 9.829 1.00 63.50 116 VAL A C 1
ATOM 902 O O . VAL A 1 116 ? -3.901 -1.402 8.850 1.00 63.50 116 VAL A O 1
ATOM 905 N N . THR A 1 117 ? -2.175 -2.407 9.885 1.00 65.81 117 THR A N 1
ATOM 906 C CA . THR A 1 117 ? -1.209 -2.218 8.796 1.00 65.81 117 THR A CA 1
ATOM 907 C C . THR A 1 117 ? -1.690 -2.892 7.519 1.00 65.81 117 THR A C 1
ATOM 909 O O . THR A 1 117 ? -1.588 -2.276 6.466 1.00 65.81 117 THR A O 1
ATOM 912 N N . GLN A 1 118 ? -2.247 -4.104 7.580 1.00 70.69 118 GLN A N 1
ATOM 913 C CA . GLN A 1 118 ? -2.732 -4.818 6.397 1.00 70.69 118 GLN A CA 1
ATOM 914 C C . GLN A 1 118 ? -3.960 -4.137 5.762 1.00 70.69 118 GLN A C 1
ATOM 916 O O . GLN A 1 118 ? -3.973 -3.912 4.553 1.00 70.69 118 GLN A O 1
ATOM 921 N N . VAL A 1 119 ? -4.949 -3.715 6.560 1.00 67.75 119 VAL A N 1
ATOM 922 C CA . VAL A 1 119 ? -6.143 -2.993 6.060 1.00 67.75 119 VAL A CA 1
ATOM 923 C C . VAL A 1 119 ? -5.772 -1.636 5.452 1.00 67.75 119 VAL A C 1
ATOM 925 O O . VAL A 1 119 ? -6.282 -1.236 4.396 1.00 67.75 119 VAL A O 1
ATOM 928 N N . LEU A 1 120 ? -4.856 -0.922 6.109 1.00 65.94 120 LEU A N 1
ATOM 929 C CA . LEU A 1 120 ? -4.298 0.336 5.620 1.00 65.94 120 LEU A CA 1
ATOM 930 C C . LEU A 1 120 ? -3.535 0.139 4.323 1.00 65.94 120 LEU A C 1
ATOM 932 O O . LEU A 1 120 ? -3.714 0.892 3.371 1.00 65.94 120 LEU A O 1
ATOM 936 N N . PHE A 1 121 ? -2.712 -0.897 4.282 1.00 66.50 121 PHE A N 1
ATOM 937 C CA . PHE A 1 121 ? -1.906 -1.253 3.136 1.00 66.50 121 PHE A CA 1
ATOM 938 C C . PHE A 1 121 ? -2.770 -1.522 1.896 1.00 66.50 121 PHE A C 1
ATOM 940 O O . PHE A 1 121 ? -2.522 -0.923 0.849 1.00 66.50 121 PHE A O 1
ATOM 947 N N . ASP A 1 122 ? -3.837 -2.313 2.027 1.00 70.56 122 ASP A N 1
ATOM 948 C CA . ASP A 1 122 ? -4.752 -2.614 0.919 1.00 70.56 122 ASP A CA 1
ATOM 949 C C . ASP A 1 122 ? -5.522 -1.364 0.449 1.00 70.56 122 ASP A C 1
ATOM 951 O O . ASP A 1 122 ? -5.699 -1.141 -0.753 1.00 70.56 122 ASP A O 1
ATOM 955 N N . SER A 1 123 ? -5.902 -0.484 1.384 1.00 67.38 123 SER A N 1
ATOM 956 C CA . SER A 1 123 ? -6.569 0.792 1.077 1.00 67.38 123 SER A CA 1
ATOM 957 C C . SER A 1 123 ? -5.650 1.787 0.360 1.00 67.38 123 SER A C 1
ATOM 959 O O . SER A 1 123 ? -6.075 2.480 -0.568 1.00 67.38 123 SER A O 1
ATOM 961 N N . VAL A 1 124 ? -4.386 1.865 0.781 1.00 64.75 124 VAL A N 1
ATOM 962 C CA . VAL A 1 124 ? -3.383 2.773 0.215 1.00 64.75 124 VAL A CA 1
ATOM 963 C C . VAL A 1 124 ? -2.942 2.283 -1.163 1.00 64.75 124 VAL A C 1
ATOM 965 O O . VAL A 1 124 ? -2.935 3.065 -2.114 1.00 64.75 124 VAL A O 1
ATOM 968 N N . LEU A 1 125 ? -2.701 0.978 -1.331 1.00 67.62 125 LEU A N 1
ATOM 969 C CA . LEU A 1 125 ? -2.396 0.394 -2.639 1.00 67.62 125 LEU A CA 1
ATOM 970 C C . LEU A 1 125 ? -3.481 0.666 -3.691 1.00 67.62 125 LEU A C 1
ATOM 972 O O . LEU A 1 125 ? -3.182 0.642 -4.886 1.00 67.62 125 LEU A O 1
ATOM 976 N N . GLY A 1 126 ? -4.728 0.933 -3.296 1.00 68.25 126 GLY A N 1
ATOM 977 C CA . GLY A 1 126 ? -5.809 1.317 -4.208 1.00 68.25 126 GLY A CA 1
ATOM 978 C C . GLY A 1 126 ? -5.603 2.664 -4.916 1.00 68.25 126 GLY A C 1
ATOM 979 O O . GLY A 1 126 ? -6.171 2.868 -5.985 1.00 68.25 126 GLY A O 1
ATOM 980 N N . ARG A 1 127 ? -4.769 3.562 -4.369 1.00 70.06 127 ARG A N 1
ATOM 981 C CA . ARG A 1 127 ? -4.585 4.948 -4.858 1.00 70.06 127 ARG A CA 1
ATOM 982 C C . ARG A 1 127 ? -3.262 5.191 -5.597 1.00 70.06 127 ARG A C 1
ATOM 984 O O . ARG A 1 127 ? -2.900 6.332 -5.858 1.00 70.06 127 ARG A O 1
ATOM 991 N N . LYS A 1 128 ? -2.532 4.126 -5.922 1.00 81.31 128 LYS A N 1
ATOM 992 C CA . LYS A 1 128 ? -1.249 4.188 -6.632 1.00 81.31 128 LYS A CA 1
ATOM 993 C C . LYS A 1 128 ? -1.368 4.750 -8.048 1.00 81.31 128 LYS A C 1
ATOM 995 O O . LYS A 1 128 ? -2.344 4.492 -8.754 1.00 81.31 128 LYS A O 1
ATOM 1000 N N . GLN A 1 129 ? -0.323 5.448 -8.468 1.00 84.75 129 GLN A N 1
ATOM 1001 C CA . GLN A 1 129 ? -0.153 5.925 -9.836 1.00 84.75 129 GLN A CA 1
ATOM 1002 C C . GLN A 1 129 ? 0.777 4.984 -10.606 1.00 84.75 129 GLN A C 1
ATOM 1004 O O . GLN A 1 129 ? 1.596 4.289 -10.000 1.00 84.75 129 GLN A O 1
ATOM 1009 N N . PHE A 1 130 ? 0.629 4.950 -11.932 1.00 88.19 130 PHE A N 1
ATOM 1010 C CA . PHE A 1 130 ? 1.445 4.129 -12.822 1.00 88.19 130 PHE A CA 1
ATOM 1011 C C . PHE A 1 130 ? 1.914 4.907 -14.045 1.00 88.19 130 PHE A C 1
ATOM 1013 O O . PHE A 1 130 ? 1.161 5.689 -14.623 1.00 88.19 130 PHE A O 1
ATOM 1020 N N . GLU A 1 131 ? 3.126 4.595 -14.488 1.00 91.06 131 GLU A N 1
ATOM 1021 C CA . GLU A 1 131 ? 3.667 4.983 -15.783 1.00 91.06 131 GLU A CA 1
ATOM 1022 C C . GLU A 1 131 ? 4.352 3.769 -16.414 1.00 91.06 131 GLU A C 1
ATOM 1024 O O . GLU A 1 131 ? 4.961 2.948 -15.727 1.00 91.06 131 GLU A O 1
ATOM 1029 N N . GLU A 1 132 ? 4.233 3.635 -17.732 1.00 93.19 132 GLU A N 1
ATOM 1030 C CA . GLU A 1 132 ? 4.792 2.516 -18.484 1.00 93.19 132 GLU A CA 1
ATOM 1031 C C . GLU A 1 132 ? 5.742 3.020 -19.567 1.00 93.19 132 GLU A C 1
ATOM 1033 O O . GLU A 1 132 ? 5.490 4.041 -20.216 1.00 93.19 132 GLU A O 1
ATOM 1038 N N . TYR A 1 133 ? 6.807 2.262 -19.815 1.00 91.75 133 TYR A N 1
ATOM 1039 C CA . TYR A 1 133 ? 7.722 2.528 -20.915 1.00 91.75 133 TYR A CA 1
ATOM 1040 C C . TYR A 1 133 ? 8.196 1.229 -21.570 1.00 91.75 133 TYR A C 1
ATOM 1042 O O . TYR A 1 133 ? 8.787 0.360 -20.931 1.00 91.75 133 TYR A O 1
ATOM 1050 N N . ALA A 1 134 ? 7.954 1.104 -22.874 1.00 90.12 134 ALA A N 1
ATOM 1051 C CA . ALA A 1 134 ? 8.441 -0.011 -23.672 1.00 90.12 134 ALA A CA 1
ATOM 1052 C C . ALA A 1 134 ? 9.772 0.366 -24.336 1.00 90.12 134 ALA A C 1
ATOM 1054 O O . ALA A 1 134 ? 9.812 1.123 -25.309 1.00 90.12 134 ALA A O 1
ATOM 1055 N N . ASP A 1 135 ? 10.870 -0.193 -23.833 1.00 89.19 135 ASP A N 1
ATOM 1056 C CA . ASP A 1 135 ? 12.175 -0.078 -24.470 1.00 89.19 135 ASP A CA 1
ATOM 1057 C C . ASP A 1 135 ? 12.335 -1.180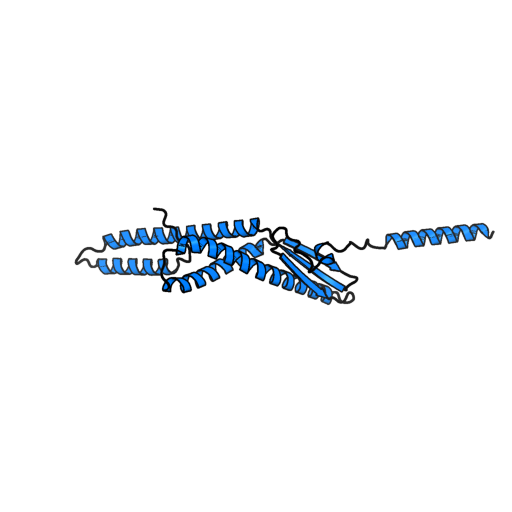 -25.521 1.00 89.19 135 ASP A C 1
ATOM 1059 O O . ASP A 1 135 ? 12.779 -2.295 -25.239 1.00 89.19 135 ASP A O 1
ATOM 1063 N N . HIS A 1 136 ? 11.992 -0.865 -26.767 1.00 86.62 136 HIS A N 1
ATOM 1064 C CA . HIS A 1 136 ? 12.158 -1.796 -27.885 1.00 86.62 136 HIS A CA 1
ATOM 1065 C C . HIS A 1 136 ? 13.623 -2.062 -28.257 1.00 86.62 136 HIS A C 1
ATOM 1067 O O . HIS A 1 136 ? 13.907 -3.070 -28.904 1.00 86.62 136 HIS A O 1
ATOM 1073 N N . ALA A 1 137 ? 14.558 -1.197 -27.857 1.00 86.19 137 ALA A N 1
ATOM 1074 C CA . ALA A 1 137 ? 15.972 -1.378 -28.164 1.00 86.19 137 ALA A CA 1
ATOM 1075 C C . ALA A 1 137 ? 16.629 -2.369 -27.203 1.00 86.19 137 ALA A C 1
ATOM 1077 O O . ALA A 1 137 ? 17.362 -3.255 -27.637 1.00 86.19 137 ALA A O 1
ATOM 1078 N N . GLN A 1 138 ? 16.317 -2.253 -25.912 1.00 87.62 138 GLN A N 1
ATOM 1079 C CA . GLN A 1 138 ? 16.753 -3.214 -24.896 1.00 87.62 138 GLN A CA 1
ATOM 1080 C C . GLN A 1 138 ? 15.804 -4.407 -24.748 1.00 87.62 138 GLN A C 1
ATOM 1082 O O . GLN A 1 138 ? 16.113 -5.338 -24.007 1.00 87.62 138 GLN A O 1
ATOM 1087 N N . LYS A 1 139 ? 14.672 -4.392 -25.463 1.00 91.69 139 LYS A N 1
ATOM 1088 C CA . LYS A 1 139 ? 13.608 -5.402 -25.405 1.00 91.69 139 LYS A CA 1
ATOM 1089 C C . LYS A 1 139 ? 13.078 -5.590 -23.981 1.00 91.69 139 LYS A C 1
ATOM 1091 O O . LYS A 1 139 ? 12.979 -6.712 -23.489 1.00 91.69 139 LYS A O 1
ATOM 1096 N N . ARG A 1 140 ? 12.787 -4.478 -23.300 1.00 93.12 140 ARG A N 1
ATOM 1097 C CA . ARG A 1 140 ? 12.318 -4.448 -21.907 1.00 93.12 140 ARG A CA 1
ATOM 1098 C C . ARG A 1 140 ? 11.034 -3.650 -21.766 1.00 93.12 140 ARG A C 1
ATOM 1100 O O . ARG A 1 140 ? 10.911 -2.563 -22.323 1.00 93.12 140 ARG A O 1
ATOM 1107 N N . TRP A 1 141 ? 10.098 -4.185 -20.998 1.00 93.69 141 TRP A N 1
ATOM 1108 C CA . TRP A 1 141 ? 8.935 -3.456 -20.520 1.00 93.69 141 TRP A CA 1
ATOM 1109 C C . TRP A 1 141 ? 9.235 -2.918 -19.131 1.00 93.69 141 TRP A C 1
ATOM 1111 O O . TRP A 1 141 ? 9.642 -3.687 -18.264 1.00 93.69 141 TRP A O 1
ATOM 1121 N N . TRP A 1 142 ? 9.040 -1.622 -18.934 1.00 95.19 142 TRP A N 1
ATOM 1122 C CA . TRP A 1 142 ? 9.260 -0.932 -17.672 1.00 95.19 142 TRP A CA 1
ATOM 1123 C C . TRP A 1 142 ? 7.933 -0.436 -17.113 1.00 95.19 142 TRP A C 1
ATOM 1125 O O . TRP A 1 142 ? 7.103 0.100 -17.851 1.00 95.19 142 TRP A O 1
ATOM 1135 N N . VAL A 1 143 ? 7.757 -0.583 -15.805 1.00 94.56 143 VAL A N 1
ATOM 1136 C CA . VAL A 1 143 ? 6.618 -0.059 -15.054 1.00 94.56 143 VAL A CA 1
ATOM 1137 C C . VAL A 1 143 ? 7.150 0.710 -13.858 1.00 94.56 143 VAL A C 1
ATOM 1139 O O . VAL A 1 143 ? 7.903 0.176 -13.045 1.00 94.56 143 VAL A O 1
ATOM 1142 N N . PHE A 1 144 ? 6.723 1.957 -13.739 1.00 92.81 144 PHE A N 1
ATOM 1143 C CA . PHE A 1 144 ? 6.914 2.784 -12.562 1.00 92.81 144 PHE A CA 1
ATOM 1144 C C . PHE A 1 144 ? 5.590 2.882 -11.821 1.00 92.81 144 PHE A C 1
ATOM 1146 O O . PHE A 1 144 ? 4.554 3.160 -12.424 1.00 92.81 144 PHE A O 1
ATOM 1153 N N . CYS A 1 145 ? 5.615 2.645 -10.516 1.00 90.94 145 CYS A N 1
ATOM 1154 C CA . CYS A 1 145 ? 4.472 2.857 -9.646 1.00 90.94 145 CYS A CA 1
ATOM 1155 C C . CYS A 1 145 ? 4.888 3.668 -8.425 1.00 90.94 145 CYS A C 1
ATOM 1157 O O . CYS A 1 145 ? 5.961 3.452 -7.860 1.00 90.94 145 CYS A O 1
ATOM 1159 N N . TRP A 1 146 ? 4.057 4.622 -8.024 1.00 89.75 146 TRP A N 1
ATOM 1160 C CA . TRP A 1 146 ? 4.391 5.521 -6.925 1.00 89.75 146 TRP A CA 1
ATOM 1161 C C . TRP A 1 146 ? 3.154 6.048 -6.216 1.00 89.75 146 TRP A C 1
ATOM 1163 O O . TRP A 1 146 ? 2.022 5.932 -6.700 1.00 89.75 146 TRP A O 1
ATOM 1173 N N . MET A 1 147 ? 3.409 6.630 -5.048 1.00 84.12 147 MET A N 1
ATOM 1174 C CA . MET A 1 147 ? 2.442 7.341 -4.225 1.00 84.12 147 MET A CA 1
ATOM 1175 C C . MET A 1 147 ? 3.097 8.559 -3.582 1.00 84.12 147 MET A C 1
ATOM 1177 O O . MET A 1 147 ? 4.314 8.593 -3.398 1.00 84.12 147 MET A O 1
ATOM 1181 N N . THR A 1 148 ? 2.288 9.550 -3.221 1.00 81.88 148 THR A N 1
ATOM 1182 C CA . THR A 1 148 ? 2.762 10.682 -2.414 1.00 81.88 148 THR A CA 1
ATOM 1183 C C . THR A 1 148 ? 2.648 10.369 -0.924 1.00 81.88 148 THR A C 1
ATOM 1185 O O . THR A 1 148 ? 1.732 9.660 -0.496 1.00 81.88 148 THR A O 1
ATOM 1188 N N . ALA A 1 149 ? 3.551 10.913 -0.108 1.00 77.88 149 ALA A N 1
ATOM 1189 C CA . ALA A 1 149 ? 3.473 10.769 1.346 1.00 7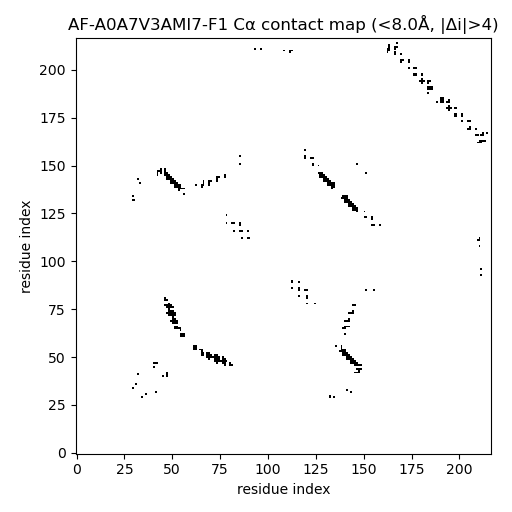7.88 149 ALA A CA 1
ATOM 1190 C C . ALA A 1 149 ? 2.182 11.380 1.906 1.00 77.88 149 ALA A C 1
ATOM 1192 O O . ALA A 1 149 ? 1.587 10.817 2.819 1.00 77.88 149 ALA A O 1
ATOM 1193 N N . GLU A 1 150 ? 1.705 12.480 1.319 1.00 81.19 150 GLU A N 1
ATOM 1194 C CA . GLU A 1 150 ? 0.434 13.105 1.694 1.00 81.19 150 GLU A CA 1
ATOM 1195 C C . GLU A 1 150 ? -0.751 12.145 1.512 1.00 81.19 150 GLU A C 1
ATOM 1197 O O . GLU A 1 150 ? -1.596 12.019 2.396 1.00 81.19 150 GLU A O 1
ATOM 1202 N N . GLU A 1 151 ? -0.813 11.418 0.392 1.00 77.62 151 GLU A N 1
ATOM 1203 C CA . GLU A 1 151 ? -1.867 10.427 0.159 1.00 77.62 151 GLU A CA 1
ATOM 1204 C C . GLU A 1 151 ? -1.795 9.259 1.139 1.00 77.62 151 GLU A C 1
ATOM 1206 O O . GLU A 1 151 ? -2.844 8.785 1.592 1.00 77.62 151 GLU A O 1
ATOM 1211 N N . VAL A 1 152 ? -0.580 8.810 1.464 1.00 78.31 152 VAL A N 1
ATOM 1212 C CA . VAL A 1 152 ? -0.343 7.747 2.444 1.00 78.31 152 VAL A CA 1
ATOM 1213 C C . VAL A 1 152 ? -0.816 8.198 3.825 1.00 78.31 152 VAL A C 1
ATOM 1215 O O . VAL A 1 152 ? -1.702 7.561 4.388 1.00 78.31 152 VAL A O 1
ATOM 1218 N N . GLU A 1 153 ? -0.319 9.327 4.331 1.00 77.75 153 GLU A N 1
ATOM 1219 C CA . GLU A 1 153 ? -0.672 9.866 5.653 1.00 77.75 153 GLU A CA 1
ATOM 1220 C C . GLU A 1 153 ? -2.166 10.189 5.768 1.00 77.75 153 GLU A C 1
ATOM 1222 O O . GLU A 1 153 ? -2.815 9.815 6.745 1.00 77.75 153 GLU A O 1
ATOM 1227 N N . ARG A 1 154 ? -2.766 10.798 4.737 1.00 81.44 154 ARG A N 1
ATOM 1228 C CA . ARG A 1 154 ? -4.213 11.062 4.705 1.00 81.44 154 ARG A CA 1
ATOM 1229 C C . ARG A 1 154 ? -5.026 9.774 4.800 1.00 81.44 154 ARG A C 1
ATOM 1231 O O . ARG A 1 154 ? -6.025 9.734 5.513 1.00 81.44 154 ARG A O 1
ATOM 1238 N N . THR A 1 155 ? -4.618 8.730 4.081 1.00 76.69 155 THR A N 1
ATOM 1239 C CA . THR A 1 155 ? -5.315 7.436 4.115 1.00 76.69 155 THR A CA 1
ATOM 1240 C C . THR A 1 155 ? -5.117 6.743 5.463 1.00 76.69 155 THR A C 1
ATOM 1242 O O . THR A 1 155 ? -6.068 6.154 5.975 1.00 76.69 155 THR A O 1
ATOM 1245 N N . ILE A 1 156 ? -3.929 6.869 6.070 1.00 76.12 156 ILE A N 1
ATOM 1246 C CA . ILE A 1 156 ? -3.656 6.395 7.433 1.00 76.12 156 ILE A CA 1
ATOM 1247 C C . ILE A 1 156 ? -4.603 7.057 8.432 1.00 76.12 156 ILE A C 1
ATOM 1249 O O . ILE A 1 156 ? -5.353 6.361 9.117 1.00 76.12 156 ILE A O 1
ATOM 1253 N N . ALA A 1 157 ? -4.642 8.388 8.450 1.00 77.50 157 ALA A N 1
ATOM 1254 C CA . ALA A 1 157 ? -5.515 9.147 9.337 1.00 77.50 157 ALA A CA 1
ATOM 1255 C C . ALA A 1 157 ? -7.002 8.808 9.127 1.00 77.50 157 ALA A C 1
ATOM 1257 O O . ALA A 1 157 ? -7.746 8.641 10.093 1.00 77.50 157 ALA A O 1
ATOM 1258 N N . GLU A 1 158 ? -7.445 8.664 7.873 1.00 81.44 158 GLU A N 1
ATOM 1259 C CA . GLU A 1 158 ? -8.835 8.329 7.550 1.00 81.44 158 GLU A CA 1
ATOM 1260 C C . GLU A 1 158 ? -9.250 6.965 8.122 1.00 81.44 158 GLU A C 1
ATOM 1262 O O . GLU A 1 158 ? -10.327 6.847 8.710 1.00 81.44 158 GLU A O 1
ATOM 1267 N N . GLN A 1 159 ? -8.418 5.934 7.956 1.00 74.56 159 GLN A N 1
ATOM 1268 C CA . GLN A 1 159 ? -8.748 4.587 8.429 1.00 74.56 159 GLN A CA 1
ATOM 1269 C C . GLN A 1 159 ? -8.602 4.455 9.945 1.00 74.56 159 GLN A C 1
ATOM 1271 O O . GLN A 1 159 ? -9.449 3.819 10.568 1.00 74.56 159 GLN A O 1
ATOM 1276 N N . LEU A 1 160 ? -7.601 5.099 10.555 1.00 74.69 160 LEU A N 1
ATOM 1277 C CA . LEU A 1 160 ? -7.482 5.141 12.014 1.00 74.69 160 LEU A CA 1
ATOM 1278 C C . LEU A 1 160 ? -8.686 5.836 12.653 1.00 74.69 160 LEU A C 1
ATOM 1280 O O . LEU A 1 160 ? -9.243 5.319 13.617 1.00 74.69 160 LEU A O 1
ATOM 1284 N N . ARG A 1 161 ? -9.171 6.940 12.068 1.00 79.19 161 ARG A N 1
ATOM 1285 C CA . ARG A 1 161 ? -10.406 7.595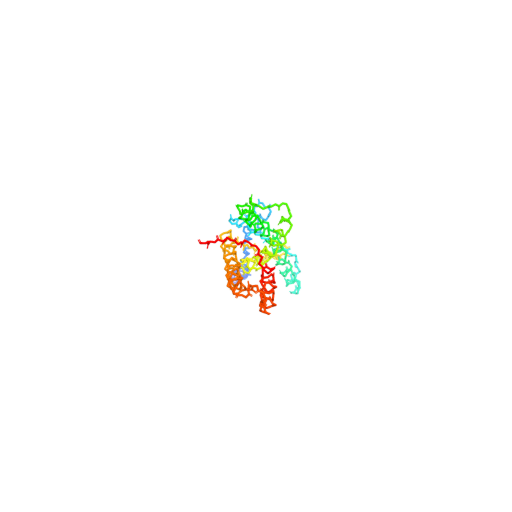 12.527 1.00 79.19 161 ARG A CA 1
ATOM 1286 C C . ARG A 1 161 ? -11.615 6.662 12.431 1.00 79.19 161 ARG A C 1
ATOM 1288 O O . ARG A 1 161 ? -12.377 6.563 13.386 1.00 79.19 161 ARG A O 1
ATOM 1295 N N . LYS A 1 162 ? -11.785 5.949 11.311 1.00 80.12 162 LYS A N 1
ATOM 1296 C CA . LYS A 1 162 ? -12.874 4.963 11.155 1.00 80.12 162 LYS A CA 1
ATOM 1297 C C . LYS A 1 162 ? -12.778 3.840 12.187 1.00 80.12 162 LYS A C 1
ATOM 1299 O O . LYS A 1 162 ? -13.805 3.384 12.681 1.00 80.12 162 LYS A O 1
ATOM 1304 N N . GLN A 1 163 ? -11.566 3.392 12.509 1.00 73.75 163 GLN A N 1
ATOM 1305 C CA . GLN A 1 163 ? -11.353 2.384 13.542 1.00 73.75 163 GLN A CA 1
ATOM 1306 C C . GLN A 1 163 ? -11.705 2.927 14.932 1.00 73.75 163 GLN A C 1
ATOM 1308 O O . GLN A 1 163 ? -12.443 2.275 15.664 1.00 73.75 163 GLN A O 1
ATOM 1313 N N . GLN A 1 164 ? -11.273 4.146 15.261 1.00 74.50 164 GLN A N 1
ATOM 1314 C CA . GLN A 1 164 ? -11.627 4.819 16.513 1.00 74.50 164 GLN A CA 1
ATOM 1315 C C . GLN A 1 164 ? -13.146 5.001 16.656 1.00 74.50 164 GLN A C 1
ATOM 1317 O O . GLN A 1 164 ? -13.696 4.777 17.730 1.00 74.50 164 GLN A O 1
ATOM 1322 N N . GLU A 1 165 ? -13.849 5.373 15.583 1.00 80.69 165 GLU A N 1
ATOM 1323 C CA . GLU A 1 165 ? -15.313 5.508 15.583 1.00 80.69 165 GLU A CA 1
ATOM 1324 C C . GLU A 1 165 ? -16.015 4.178 15.873 1.00 80.69 165 GLU A C 1
ATOM 1326 O O . GLU A 1 165 ? -16.953 4.141 16.671 1.00 80.69 165 GLU A O 1
ATOM 1331 N N . LYS A 1 166 ? -15.533 3.077 15.280 1.00 79.31 166 LYS A N 1
ATOM 1332 C CA . LYS A 1 166 ? -16.027 1.726 15.581 1.00 79.31 166 LYS A CA 1
ATOM 1333 C C . LYS A 1 166 ? -15.768 1.349 17.039 1.00 79.31 166 LYS A C 1
ATOM 1335 O O . LYS A 1 166 ? -16.696 0.918 17.717 1.00 79.31 166 LYS A O 1
ATOM 1340 N N . ASN A 1 167 ? -14.549 1.572 17.530 1.00 77.56 167 ASN A N 1
ATOM 1341 C CA . ASN A 1 167 ? -14.174 1.281 18.915 1.00 77.56 167 ASN A CA 1
ATOM 1342 C C . ASN A 1 167 ? -15.048 2.082 19.898 1.00 77.56 167 ASN A C 1
ATOM 1344 O O . ASN A 1 167 ? -15.589 1.520 20.846 1.00 77.56 167 ASN A O 1
ATOM 1348 N N . ASN A 1 168 ? -15.278 3.372 19.635 1.00 78.50 168 ASN A N 1
ATOM 1349 C CA . ASN A 1 168 ? -16.146 4.221 20.456 1.00 78.50 168 ASN A CA 1
ATOM 1350 C C . ASN A 1 168 ? -17.605 3.744 20.464 1.00 78.50 168 ASN A C 1
ATOM 1352 O O . ASN A 1 168 ? -18.256 3.790 21.508 1.00 78.50 168 ASN A O 1
ATOM 1356 N N . ALA A 1 169 ? -18.125 3.277 19.325 1.00 81.94 169 ALA A N 1
ATOM 1357 C CA . ALA A 1 169 ? -19.478 2.729 19.246 1.00 81.94 169 ALA A CA 1
ATOM 1358 C C . ALA A 1 169 ? -19.628 1.455 20.096 1.00 81.94 169 ALA A C 1
ATOM 1360 O O . ALA A 1 169 ? -20.600 1.335 20.844 1.00 81.94 169 ALA A O 1
ATOM 1361 N N . VAL A 1 170 ? -18.641 0.554 20.040 1.00 82.00 170 VAL A N 1
ATOM 1362 C CA . VAL A 1 170 ? -18.598 -0.658 20.875 1.00 82.00 170 VAL A CA 1
ATOM 1363 C C . VAL A 1 170 ? -18.510 -0.300 22.358 1.00 82.00 170 VAL A C 1
ATOM 1365 O O . VAL A 1 170 ? -19.300 -0.797 23.157 1.00 82.00 170 VAL A O 1
ATOM 1368 N N . MET A 1 171 ? -17.620 0.624 22.733 1.00 79.75 171 MET A N 1
ATOM 1369 C CA . MET A 1 171 ? -17.481 1.075 24.124 1.00 79.75 171 MET A CA 1
ATOM 1370 C C . MET A 1 171 ? -18.776 1.688 24.665 1.00 79.75 171 MET A C 1
ATOM 1372 O O . MET A 1 171 ? -19.179 1.386 25.787 1.00 79.75 171 MET A O 1
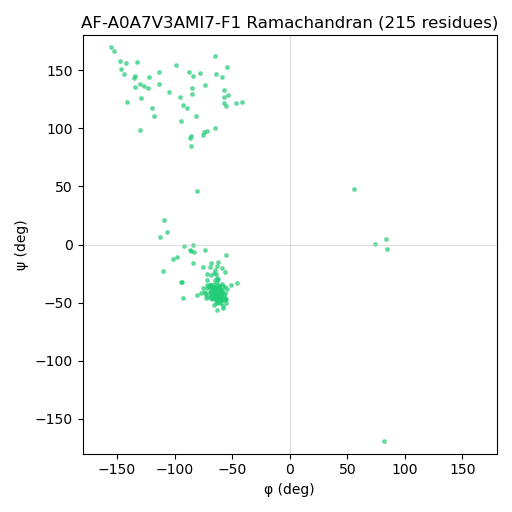ATOM 1376 N N . LYS A 1 172 ? -19.465 2.513 23.865 1.00 83.94 172 LYS A N 1
ATOM 1377 C CA . LYS A 1 172 ? -20.758 3.095 24.247 1.00 83.94 172 LYS A CA 1
ATOM 1378 C C . LYS A 1 172 ? -21.826 2.017 24.461 1.00 83.94 172 LYS A C 1
ATOM 1380 O O . LYS A 1 172 ? -22.515 2.056 25.476 1.00 83.94 172 LYS A O 1
ATOM 1385 N N . SER A 1 173 ? -21.917 1.047 23.549 1.00 83.81 173 SER A N 1
ATOM 1386 C CA . SER A 1 173 ? -22.802 -0.122 23.676 1.00 83.81 173 SER A CA 1
ATOM 1387 C C . SER A 1 173 ? -22.530 -0.888 24.977 1.00 83.81 173 SER A C 1
ATOM 1389 O O . SER A 1 173 ? -23.439 -1.133 25.770 1.00 83.81 173 SER A O 1
ATOM 1391 N N . CYS A 1 174 ? -21.255 -1.165 25.267 1.00 84.06 174 CYS A N 1
ATOM 1392 C CA . CYS A 1 174 ? -20.841 -1.861 26.484 1.00 84.06 174 CYS A CA 1
ATOM 1393 C C . CYS A 1 174 ? -21.225 -1.099 27.762 1.00 84.06 174 CYS A C 1
ATOM 1395 O O . CYS A 1 174 ? -21.670 -1.713 28.730 1.00 84.06 174 CYS A O 1
ATOM 1397 N N . LEU A 1 175 ? -21.095 0.232 27.775 1.00 83.69 175 LEU A N 1
ATOM 1398 C CA . LEU A 1 175 ? -21.506 1.068 28.911 1.00 83.69 175 LEU A CA 1
ATOM 1399 C C . LEU A 1 175 ? -23.026 1.049 29.129 1.00 83.69 175 LEU A C 1
ATOM 1401 O O . LEU A 1 175 ? -23.485 0.991 30.271 1.00 83.69 175 LEU A O 1
ATOM 1405 N N . GLU A 1 176 ? -23.815 1.077 28.054 1.00 85.75 176 GLU A N 1
ATOM 1406 C CA . GLU A 1 176 ? -25.278 0.980 28.130 1.00 85.75 176 GLU A CA 1
ATOM 1407 C C . GLU A 1 176 ? -25.726 -0.395 28.652 1.00 85.75 176 GLU A C 1
ATOM 1409 O O . GLU A 1 176 ? -26.611 -0.475 29.517 1.00 85.75 176 GLU A O 1
ATOM 1414 N N . PHE A 1 177 ? -25.070 -1.474 28.210 1.00 83.56 177 PHE A N 1
ATOM 1415 C CA . PHE A 1 177 ? -25.303 -2.814 28.749 1.00 83.56 177 PHE A CA 1
ATOM 1416 C C . PHE A 1 177 ? -24.864 -2.944 30.206 1.00 83.56 177 PHE A C 1
ATOM 1418 O O . PHE A 1 177 ? -25.610 -3.521 30.993 1.00 83.56 177 PHE A O 1
ATOM 1425 N N . ALA A 1 178 ? -23.728 -2.362 30.600 1.00 83.44 178 ALA A N 1
ATOM 1426 C CA . ALA A 1 178 ? -23.256 -2.395 31.984 1.00 83.44 178 ALA A CA 1
ATOM 1427 C C . ALA A 1 178 ? -24.247 -1.695 32.922 1.00 83.44 178 ALA A C 1
ATOM 1429 O O . ALA A 1 178 ? -24.654 -2.262 33.935 1.00 83.44 178 ALA A O 1
ATOM 1430 N N . LYS A 1 179 ? -24.727 -0.507 32.533 1.00 85.62 179 LYS A N 1
ATOM 1431 C CA . LYS A 1 179 ? -25.756 0.231 33.279 1.00 85.62 179 LYS A CA 1
ATOM 1432 C C . LYS A 1 179 ? -27.072 -0.548 33.374 1.00 85.62 179 LYS A C 1
ATOM 1434 O O . LYS A 1 179 ? -27.757 -0.500 34.394 1.00 85.62 179 LYS A O 1
ATOM 1439 N N . SER A 1 180 ? -27.431 -1.273 32.316 1.00 83.06 180 SER A N 1
ATOM 1440 C CA . SER A 1 180 ? -28.612 -2.144 32.312 1.00 83.06 180 SER A CA 1
ATOM 1441 C C . SER A 1 180 ? -28.423 -3.355 33.232 1.00 83.06 180 SER A C 1
ATOM 1443 O O . SER A 1 180 ? -29.337 -3.699 33.977 1.00 83.06 180 SER A O 1
ATOM 1445 N N . ALA A 1 181 ? -27.232 -3.963 33.228 1.00 83.62 181 ALA A N 1
ATOM 1446 C CA . ALA A 1 181 ? -26.862 -5.084 34.088 1.00 83.62 181 ALA A CA 1
ATOM 1447 C C . ALA A 1 181 ? -26.888 -4.700 35.575 1.00 83.62 181 ALA A C 1
ATOM 1449 O O . ALA A 1 181 ? -27.441 -5.445 36.384 1.00 83.62 181 ALA A O 1
ATOM 1450 N N . GLU A 1 182 ? -26.396 -3.508 35.931 1.00 81.62 182 GLU A N 1
ATOM 1451 C CA . GLU A 1 182 ? -26.460 -2.966 37.297 1.00 81.62 182 GLU A CA 1
ATOM 1452 C C . GLU A 1 182 ? -27.895 -2.898 37.839 1.00 81.62 182 GLU A C 1
ATOM 1454 O O . GLU A 1 182 ? -28.134 -3.215 39.005 1.00 81.62 182 GLU A O 1
ATOM 1459 N N . GLY A 1 183 ? -28.878 -2.582 36.987 1.00 78.12 183 GLY A N 1
ATOM 1460 C CA . GLY A 1 183 ? -30.299 -2.582 37.355 1.00 78.12 183 GLY A CA 1
ATOM 1461 C C . GLY A 1 183 ? -30.854 -3.958 37.750 1.00 78.12 183 GLY A C 1
ATOM 1462 O O . GLY A 1 183 ? -31.888 -4.043 38.417 1.00 78.12 183 GLY A O 1
ATOM 1463 N N . TYR A 1 184 ? -30.167 -5.040 37.376 1.00 77.75 184 TYR A N 1
ATOM 1464 C CA . TYR A 1 184 ? -30.544 -6.418 37.691 1.00 77.75 184 TYR A CA 1
ATOM 1465 C C . TYR A 1 184 ? -29.799 -7.000 38.903 1.00 77.75 184 TYR A C 1
ATOM 1467 O O . TYR A 1 184 ? -30.223 -8.034 39.425 1.00 77.75 184 TYR A O 1
ATOM 1475 N N . LEU A 1 185 ? -28.757 -6.325 39.408 1.00 72.75 185 LEU A N 1
ATOM 1476 C CA . LEU A 1 185 ? -27.934 -6.751 40.553 1.00 72.75 185 LEU A CA 1
ATOM 1477 C C . LEU A 1 185 ? -28.585 -6.442 41.915 1.00 72.75 185 LEU A C 1
ATOM 1479 O O . LEU A 1 185 ? -27.947 -5.951 42.846 1.00 72.75 185 LEU A O 1
ATOM 1483 N N . THR A 1 186 ? -29.874 -6.746 42.056 1.00 72.44 186 THR A N 1
ATOM 1484 C CA . THR A 1 186 ? -30.566 -6.679 43.349 1.00 72.44 186 THR A CA 1
ATOM 1485 C C . THR A 1 186 ? -30.356 -7.982 44.136 1.00 72.44 186 THR A C 1
ATOM 1487 O O . THR A 1 186 ? -30.589 -9.063 43.588 1.00 72.44 186 THR A O 1
ATOM 1490 N N . PRO A 1 187 ? -29.933 -7.930 45.416 1.00 62.88 187 PRO A N 1
ATOM 1491 C CA . PRO A 1 187 ? -29.721 -9.134 46.220 1.00 62.88 187 PRO A CA 1
ATOM 1492 C C . PRO A 1 187 ? -30.987 -10.003 46.303 1.00 62.88 187 PRO A C 1
ATOM 1494 O O . PRO A 1 187 ? -32.052 -9.511 46.667 1.00 62.88 187 PRO A O 1
ATOM 1497 N N . GLY A 1 188 ? -30.872 -11.294 45.971 1.00 62.69 188 GLY A N 1
ATOM 1498 C CA . GLY A 1 188 ? -31.978 -12.265 46.032 1.00 62.69 188 GLY A CA 1
ATOM 1499 C C . GLY A 1 188 ? -32.913 -12.299 44.813 1.00 62.69 188 GLY A C 1
ATOM 1500 O O . GLY A 1 188 ? -33.901 -13.025 44.831 1.00 62.69 188 GLY A O 1
ATOM 1501 N N . SER A 1 189 ? -32.616 -11.539 43.756 1.00 68.19 189 SER A N 1
ATOM 1502 C CA . SER A 1 189 ? -33.402 -11.498 42.518 1.00 68.19 189 SER A CA 1
ATOM 1503 C C . SER A 1 189 ? -33.003 -12.609 41.534 1.00 68.19 189 SER A C 1
ATOM 1505 O O . SER A 1 189 ? -31.825 -12.783 41.230 1.00 68.19 189 SER A O 1
ATOM 1507 N N . GLU A 1 190 ? -33.979 -13.302 40.934 1.00 66.62 190 GLU A N 1
ATOM 1508 C CA . GLU A 1 190 ? -33.750 -14.245 39.817 1.00 66.62 190 GLU A CA 1
ATOM 1509 C C . GLU A 1 190 ? -33.161 -13.559 38.566 1.00 66.62 190 GLU A C 1
ATOM 1511 O O . GLU A 1 190 ? -32.612 -14.216 37.681 1.00 66.62 190 GLU A O 1
ATOM 1516 N N . LYS A 1 191 ? -33.209 -12.220 38.503 1.00 74.25 191 LYS A N 1
ATOM 1517 C CA . LYS A 1 191 ? -32.664 -11.428 37.391 1.00 74.25 191 LYS A CA 1
ATOM 1518 C C . LYS A 1 191 ? -31.133 -11.355 37.379 1.00 74.25 191 LYS A C 1
ATOM 1520 O O . L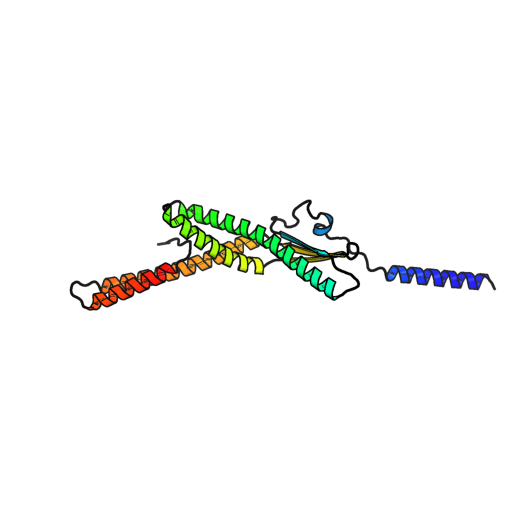YS A 1 191 ? -30.571 -10.840 36.416 1.00 74.25 191 LYS A O 1
ATOM 1525 N N . VAL A 1 192 ? -30.446 -11.906 38.387 1.00 76.25 192 VAL A N 1
ATOM 1526 C CA . VAL A 1 192 ? -28.976 -12.024 38.382 1.00 76.25 192 VAL A CA 1
ATOM 1527 C C . VAL A 1 192 ? -28.484 -12.816 37.165 1.00 76.25 192 VAL A C 1
ATOM 1529 O O . VAL A 1 192 ? -27.477 -12.436 36.575 1.00 76.25 192 VAL A O 1
ATOM 1532 N N . LEU A 1 193 ? -29.216 -13.843 36.712 1.00 80.94 193 LEU A N 1
ATOM 1533 C CA . LEU A 1 193 ? -28.859 -14.582 35.490 1.00 80.94 193 LEU A CA 1
ATOM 1534 C C . LEU A 1 193 ? -28.908 -13.694 34.234 1.00 80.94 193 LEU A C 1
ATOM 1536 O O . LEU A 1 193 ? -28.071 -13.833 33.347 1.00 80.94 193 LEU A O 1
ATOM 1540 N N . SER A 1 194 ? -29.837 -12.735 34.178 1.00 82.25 194 SER A N 1
ATOM 1541 C CA . SER A 1 194 ? -29.899 -11.742 33.098 1.00 82.25 194 SER A CA 1
ATOM 1542 C C . SER A 1 194 ? -28.737 -10.747 33.158 1.00 82.25 194 SER A C 1
ATOM 1544 O O . SER A 1 194 ? -28.238 -10.341 32.113 1.00 82.25 194 SER A O 1
ATOM 1546 N N . ALA A 1 195 ? -28.269 -10.383 34.359 1.00 80.19 195 ALA A N 1
ATOM 1547 C CA . ALA A 1 195 ? -27.065 -9.565 34.523 1.00 80.19 195 ALA A CA 1
ATOM 1548 C C . ALA A 1 195 ? -25.811 -10.302 34.026 1.00 80.19 195 ALA A C 1
ATOM 1550 O O . ALA A 1 195 ? -25.000 -9.714 33.318 1.00 80.19 195 ALA A O 1
ATOM 1551 N N . VAL A 1 196 ? -25.676 -11.595 34.353 1.00 83.38 196 VAL A N 1
ATOM 1552 C CA . VAL A 1 196 ? -24.557 -12.437 33.894 1.00 83.38 196 VAL A CA 1
ATOM 1553 C C . VAL A 1 196 ? -24.518 -12.509 32.367 1.00 83.38 196 VAL A C 1
ATOM 1555 O O . VAL A 1 196 ? -23.473 -12.230 31.789 1.00 83.38 196 VAL A O 1
ATOM 1558 N N . ALA A 1 197 ? -25.654 -12.775 31.714 1.00 84.69 197 ALA A N 1
ATOM 1559 C CA . ALA A 1 197 ? -25.729 -12.817 30.251 1.00 84.69 197 ALA A CA 1
ATOM 1560 C C . ALA A 1 197 ? -25.328 -11.479 29.596 1.00 84.69 197 ALA A C 1
ATOM 1562 O O . ALA A 1 197 ? -24.633 -11.465 28.584 1.00 84.69 197 ALA A O 1
ATOM 1563 N N . LEU A 1 198 ? -25.716 -10.343 30.191 1.00 84.31 198 LEU A N 1
ATOM 1564 C CA . LEU A 1 198 ? -25.309 -9.019 29.706 1.00 84.31 198 LEU A CA 1
ATOM 1565 C C . LEU A 1 198 ? -23.805 -8.768 29.879 1.00 84.31 198 LEU A C 1
ATOM 1567 O O . LEU A 1 198 ? -23.189 -8.165 29.006 1.00 84.31 198 LEU A O 1
ATOM 1571 N N . TYR A 1 199 ? -23.192 -9.233 30.971 1.00 83.69 199 TYR A N 1
ATOM 1572 C CA . TYR A 1 199 ? -21.741 -9.128 31.146 1.00 83.69 199 TYR A CA 1
ATOM 1573 C C . TYR A 1 199 ? -20.960 -10.041 30.194 1.00 83.69 199 TYR A C 1
ATOM 1575 O O . TYR A 1 199 ? -19.906 -9.633 29.711 1.00 83.69 199 TYR A O 1
ATOM 1583 N N . GLU A 1 200 ? -21.468 -11.234 29.882 1.00 84.88 200 GLU A N 1
ATOM 1584 C CA . GLU A 1 200 ? -20.880 -12.104 28.854 1.00 84.88 200 GLU A CA 1
ATOM 1585 C C . GLU A 1 200 ? -20.928 -11.448 27.467 1.00 84.88 200 GLU A C 1
ATOM 1587 O O . GLU A 1 200 ? -19.923 -11.444 26.757 1.00 84.88 200 GLU A O 1
ATOM 1592 N N . GLU A 1 201 ? -22.049 -10.812 27.118 1.00 85.06 201 GLU A N 1
ATOM 1593 C CA . GLU A 1 201 ? -22.202 -10.052 25.872 1.00 85.06 201 GLU A CA 1
ATOM 1594 C C . GLU A 1 201 ? -21.219 -8.868 25.797 1.00 85.06 201 GLU A C 1
ATOM 1596 O O . GLU A 1 201 ? -20.564 -8.661 24.775 1.00 85.06 201 GLU A O 1
ATOM 1601 N N . ILE A 1 202 ? -21.040 -8.127 26.900 1.00 84.06 202 ILE A N 1
ATOM 1602 C CA . ILE A 1 202 ? -20.036 -7.053 26.998 1.00 84.06 202 ILE A CA 1
ATOM 1603 C C . ILE A 1 202 ? -18.624 -7.602 26.768 1.00 84.06 202 ILE A C 1
ATOM 1605 O O . ILE A 1 202 ? -17.855 -7.015 26.011 1.00 84.06 202 ILE A O 1
ATOM 1609 N N . LEU A 1 203 ? -18.267 -8.721 27.406 1.00 79.12 203 LEU A N 1
ATOM 1610 C CA . LEU A 1 203 ? -16.947 -9.336 27.241 1.00 79.12 203 LEU A CA 1
ATOM 1611 C C . LEU A 1 203 ? -16.711 -9.802 25.798 1.00 79.12 203 LEU A C 1
ATOM 1613 O O . LEU A 1 203 ? -15.603 -9.632 25.290 1.00 79.12 203 LEU A O 1
ATOM 1617 N N . GLY A 1 204 ? -17.744 -10.332 25.136 1.00 81.12 204 GLY A N 1
ATOM 1618 C CA . GLY A 1 204 ? -17.703 -10.681 23.716 1.00 81.12 204 GLY A CA 1
ATOM 1619 C C . GLY A 1 204 ? -17.439 -9.463 22.831 1.00 81.12 204 GLY A C 1
ATOM 1620 O O . GLY A 1 204 ? -16.504 -9.473 22.039 1.00 81.12 204 GLY A O 1
ATOM 1621 N N . GLN A 1 205 ? -18.191 -8.377 23.027 1.00 77.44 205 GLN A N 1
ATOM 1622 C CA . GLN A 1 205 ? -18.030 -7.146 22.243 1.00 77.44 205 GLN A CA 1
ATOM 1623 C C . GLN A 1 205 ? -16.680 -6.455 22.489 1.00 77.44 205 GLN A C 1
ATOM 1625 O O . GLN A 1 205 ? -16.068 -5.932 21.560 1.00 77.44 205 GLN A O 1
ATOM 1630 N N . LEU A 1 206 ? -16.176 -6.476 23.727 1.00 74.44 206 LEU A N 1
ATOM 1631 C CA . LEU A 1 206 ? -14.862 -5.921 24.060 1.00 74.44 206 LEU A CA 1
ATOM 1632 C C . LEU A 1 206 ? -13.704 -6.720 23.448 1.00 74.44 206 LEU A C 1
ATOM 1634 O O . LEU A 1 206 ? -12.649 -6.139 23.195 1.00 74.44 206 LEU A O 1
ATOM 1638 N N . ALA A 1 207 ? -13.884 -8.018 23.184 1.00 70.94 207 ALA A N 1
ATOM 1639 C CA . ALA A 1 207 ? -12.881 -8.827 22.493 1.00 70.94 207 ALA A CA 1
ATOM 1640 C C . ALA A 1 207 ? -12.668 -8.386 21.031 1.00 70.94 207 ALA A C 1
ATOM 1642 O O . ALA A 1 207 ? -11.576 -8.570 20.495 1.00 70.94 207 ALA A O 1
ATOM 1643 N N . ASP A 1 208 ? -13.671 -7.748 20.420 1.00 67.44 208 ASP A N 1
ATOM 1644 C CA . ASP A 1 208 ? -13.617 -7.241 19.043 1.00 67.44 208 ASP A CA 1
ATOM 1645 C C . ASP A 1 208 ? -13.006 -5.829 18.931 1.00 67.44 208 ASP A C 1
ATOM 1647 O O . ASP A 1 208 ? -12.791 -5.320 17.825 1.00 67.44 208 ASP A O 1
ATOM 1651 N N . VAL A 1 209 ? -12.702 -5.168 20.055 1.00 65.81 209 VAL A N 1
ATOM 1652 C CA . VAL A 1 209 ? -12.068 -3.842 20.058 1.00 65.81 209 VAL A CA 1
ATOM 1653 C C . VAL A 1 209 ? -10.591 -3.981 19.686 1.00 65.81 209 VAL A C 1
ATOM 1655 O O . VAL A 1 209 ? -9.728 -4.261 20.517 1.00 65.81 209 VAL A O 1
ATOM 1658 N N . SER A 1 210 ? -10.281 -3.753 18.411 1.00 57.44 210 SER A N 1
ATOM 1659 C CA . SER A 1 210 ? -8.909 -3.716 17.906 1.00 57.44 210 SER A CA 1
ATOM 1660 C C . SER A 1 210 ? -8.344 -2.289 17.925 1.00 57.44 210 SER A C 1
ATOM 1662 O O . SER A 1 210 ? -8.847 -1.402 17.228 1.00 57.44 210 SER A O 1
ATOM 1664 N N . GLY A 1 211 ? -7.251 -2.080 18.661 1.00 56.91 211 GLY A N 1
ATOM 1665 C CA . GLY A 1 211 ? -6.432 -0.864 18.591 1.00 56.91 211 GLY A CA 1
ATOM 1666 C C . GLY A 1 211 ? -6.940 0.329 19.390 1.00 56.91 211 GLY A C 1
ATOM 1667 O O . GLY A 1 211 ? -7.808 0.197 20.247 1.00 56.91 211 GLY A O 1
ATOM 1668 N N . VAL A 1 212 ? -6.309 1.478 19.120 1.00 49.34 212 VAL A N 1
ATOM 1669 C CA . VAL A 1 212 ? -6.437 2.755 19.834 1.00 49.34 212 VAL A CA 1
ATOM 1670 C C . VAL A 1 212 ? -7.889 3.060 20.196 1.00 49.34 212 VAL A C 1
ATOM 1672 O O . VAL A 1 212 ? -8.773 3.097 19.339 1.00 49.34 212 VAL A O 1
ATOM 1675 N N . ALA A 1 213 ? -8.121 3.255 21.489 1.00 44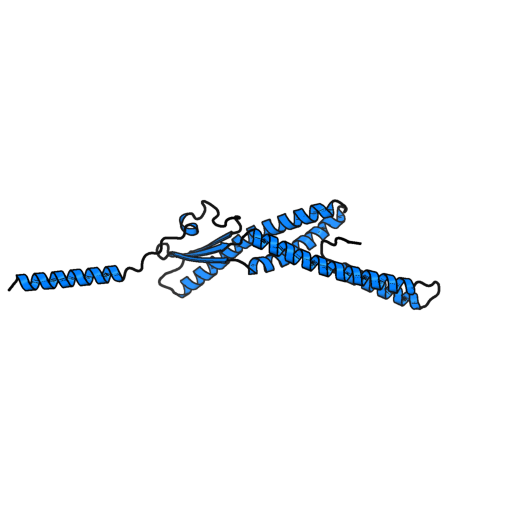.78 213 ALA A N 1
ATOM 1676 C CA . ALA A 1 213 ? -9.356 3.786 22.022 1.00 44.78 213 ALA A CA 1
ATOM 1677 C C . ALA A 1 213 ? -8.985 4.924 22.971 1.00 44.78 213 ALA A C 1
ATOM 1679 O O . ALA A 1 213 ? -8.610 4.696 24.120 1.00 44.78 213 ALA A O 1
ATOM 1680 N N . THR A 1 214 ? -9.069 6.165 22.497 1.00 43.44 214 THR A N 1
ATOM 1681 C CA . THR A 1 214 ? -9.049 7.316 23.401 1.00 43.44 214 THR A CA 1
ATOM 1682 C C . THR A 1 214 ? -10.445 7.509 23.984 1.00 43.44 214 THR A C 1
ATOM 1684 O O . THR A 1 214 ? -11.398 7.855 23.287 1.00 43.44 214 THR A O 1
ATOM 1687 N N . TYR A 1 215 ? -10.583 7.243 25.285 1.00 36.25 215 TYR A N 1
ATOM 1688 C CA . TYR A 1 215 ? -11.789 7.5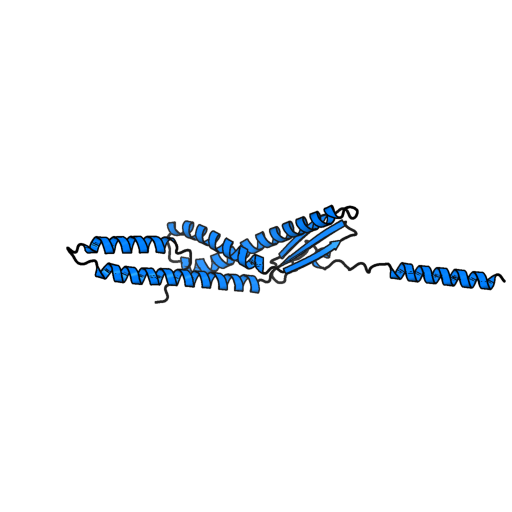92 26.028 1.00 36.25 215 TYR A CA 1
ATOM 1689 C C . TYR A 1 215 ? -11.824 9.115 26.207 1.00 36.25 215 TYR A C 1
ATOM 1691 O O . TYR A 1 215 ? -11.155 9.665 27.079 1.00 36.25 215 TYR A O 1
ATOM 1699 N N . GLY A 1 216 ? -12.571 9.798 25.342 1.00 36.91 216 GLY A N 1
ATOM 1700 C CA . GLY A 1 216 ? -12.983 11.182 25.550 1.00 36.91 216 GLY A CA 1
ATOM 1701 C C . GLY A 1 216 ? -14.270 11.192 26.363 1.00 36.91 216 GLY A C 1
ATOM 1702 O O . GLY A 1 216 ? -15.348 11.062 25.785 1.00 36.91 216 GLY A O 1
ATOM 1703 N N . GLY A 1 217 ? -14.132 11.262 27.688 1.00 32.38 217 GLY A N 1
ATOM 1704 C CA . GLY A 1 217 ? -15.237 11.592 28.591 1.00 32.38 217 GLY A CA 1
ATOM 1705 C C . GLY A 1 217 ? -15.668 13.042 28.438 1.00 32.38 217 GLY A C 1
ATOM 1706 O O . GLY A 1 217 ? -14.778 13.888 28.193 1.00 32.38 217 GLY A O 1
#

pLDDT: mean 74.42, std 14.46, range [32.38, 95.81]

Mean predicted aligned error: 14.14 Å

Sequence (217 aa):
MTHRYEMWTLRCAIAAAVCLCACATPRRPAPAWVAEFG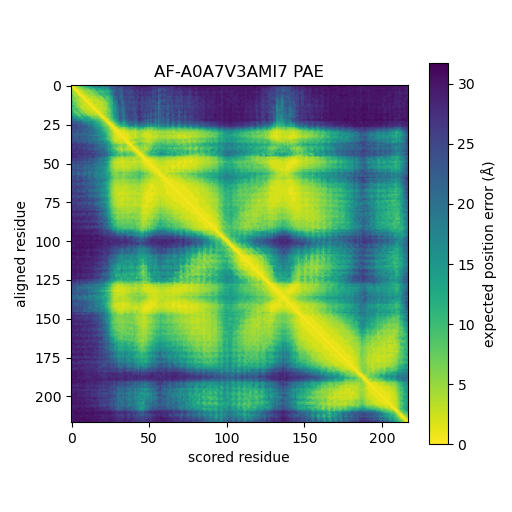SKTFSKDGIEGIGFAAFDPRDKSSLKAARDSAYSDAMKQLTMKLKTTVRGSIERQMRDELTVVNKKHREQSQEVLDSVTQVLFDSVLGRKQFEEYADHAQKRWWVFCWMTAEEVERTIAEQLRKQQEKNNAVMKSCLEFAKSAEGYLTPGSEKVLSAVALYEEILGQLADVSGVATYGG

Solvent-accessible surface area (backbone atoms only — not comparable to full-atom values): 12079 Å² total; per-residue (Å²): 124,66,70,60,56,55,54,53,52,51,52,51,52,51,51,51,51,52,54,57,59,71,68,54,72,78,80,74,75,73,53,67,72,64,73,46,58,90,78,65,74,82,40,98,64,58,38,41,10,75,12,62,24,66,35,48,94,90,37,73,66,39,45,51,52,12,44,55,48,3,47,52,45,8,48,52,42,27,47,57,51,46,54,52,50,52,46,57,52,50,53,51,59,47,49,76,68,48,81,81,64,63,82,80,54,54,60,60,50,47,57,38,48,52,52,53,44,50,58,47,47,58,59,48,65,71,70,54,46,77,50,77,47,77,40,77,88,81,29,31,28,36,23,40,31,35,47,52,58,67,59,47,52,51,50,48,54,53,52,52,50,54,45,34,53,52,37,50,52,50,53,52,51,38,50,54,41,49,58,53,25,59,74,27,68,50,91,92,44,84,44,42,62,58,22,51,54,40,51,53,51,37,54,56,55,57,69,69,55,68,68,73,70,84,85,81,126

Radius of gyration: 31.64 Å; Cα contacts (8 Å, |Δi|>4): 219; chains: 1; bounding box: 55×30×120 Å

Foldseek 3Di:
DPVVVVVVVVVVVVVVVVVVVVPPPPPPPDPPCVVCPPPDAPAPANLKFKFKFAADPVDPVRVVVRQVRRVVRRLVSSLVVLLVVLLVVVCVVVVVVCPPDDPVCVVVLVVLSVVLSVVLSVQLSVPKDKDWDQDPPRRMIMMMIGDHPVSSVVSSVVSVVVLQVLLVVLVVVLVVLQVVLVVQPDPPGPSPVVSVVSVVVNVVSNVPNRDDHDPDD